Protein AF-A0A3B3SB64-F1 (afdb_monomer_lite)

Organism: NCBI:txid1676925

pLDDT: mean 85.27, std 16.14, range [39.5, 98.12]

Secondary structure (DSSP, 8-state):
--PPPPPPPP--PPPEE-SS-EEEE-SSEEEEEESSEEEEE-SSEEEEEESSEEEEEESSEEEEEESSEEEEEESSEEEEEESSEEEEEESSEEEEEESSEEEEE-SSEEEEEESSEEEEEESSEEEEEESSEEEEEESSEEEEEESSEEEEEESSEEEEEESSEEEE--SSEEEEEESSEEEE--SSEEEEEETTB--------

Radius of gyration: 21.63 Å; chains: 1; bounding box: 58×38×81 Å

Foldseek 3Di:
DDDDDDDDDPPDDDQPEDAPDDEAEEAAEHHYEYAEEYEYEYAHEYEEEYAYEYEYEYAYEYEYEYAAYYEEEYAYEYEYEYAHEYEYEYAYEYEYAYAAEYEYEYEAEYEYHYEAEYEYEYAHEYEEEYAHEYEYEYAYEYEYEYAYEYEYEYEEEYEYAYEAEYEYEYEAEYEEHYAHYYHYHYQYAYFYDYVVDGDHDPHDD

Sequence (205 aa):
LQFPNPPPPPSSVLPSTCESKGDVRDAAYSDVRDAGYSGVRDAGYSDVRDAGYSGVRDAGYSDVRDAAYSDVRDAGYSDVRDAGYSDVRDAGYSGVRDAACSGVRDAACSDVRDAACSDVRDAGYSDVRDAGYSGVCDAGYSDVRDAGYSSVRDAAYSSVCDAACSDVRDAAYSDVRDAGYSDVRDAGYSDVRDGMGLHDKAAKG

Structure (mmCIF, N/CA/C/O backbone):
data_AF-A0A3B3SB64-F1
#
_entry.id   AF-A0A3B3SB64-F1
#
loop_
_atom_site.group_PDB
_atom_site.id
_atom_site.type_symbol
_atom_site.label_atom_id
_atom_site.label_alt_id
_atom_site.label_comp_id
_atom_site.label_asym_id
_atom_site.label_entity_id
_atom_site.label_seq_id
_atom_site.pdbx_PDB_ins_code
_atom_site.Cartn_x
_atom_site.Cartn_y
_atom_site.Cartn_z
_atom_site.occupancy
_atom_site.B_iso_or_equiv
_atom_site.auth_seq_id
_atom_site.auth_comp_id
_atom_site.auth_asym_id
_atom_site.auth_atom_id
_atom_site.pdbx_PDB_model_num
ATOM 1 N N . LEU A 1 1 ? -23.236 -27.687 54.039 1.00 40.84 1 LEU A N 1
ATOM 2 C CA . LEU A 1 1 ? -22.239 -27.629 52.948 1.00 40.84 1 LEU A CA 1
ATOM 3 C C . LEU A 1 1 ? -22.738 -26.599 51.952 1.00 40.84 1 LEU A C 1
ATOM 5 O O . LEU A 1 1 ? -23.723 -26.857 51.275 1.00 40.84 1 LEU A O 1
ATOM 9 N N . GLN A 1 2 ? -22.167 -25.400 51.982 1.00 39.56 2 GLN A N 1
ATOM 10 C CA . GLN A 1 2 ? -22.577 -24.291 51.125 1.00 39.56 2 GLN A CA 1
ATOM 11 C C . GLN A 1 2 ? -21.689 -24.344 49.885 1.00 39.56 2 GLN A C 1
ATOM 13 O O . GLN A 1 2 ? -20.479 -24.159 49.993 1.00 39.56 2 GLN A O 1
ATOM 18 N N . PHE A 1 3 ? -22.264 -24.715 48.743 1.00 42.06 3 PHE A N 1
ATOM 19 C CA . PHE A 1 3 ? -21.541 -24.692 47.476 1.00 42.06 3 PHE A CA 1
ATOM 20 C C . PHE A 1 3 ? -21.230 -23.231 47.120 1.00 42.06 3 PHE A C 1
ATOM 22 O O . PHE A 1 3 ? -22.122 -22.388 47.250 1.00 42.06 3 PHE A O 1
ATOM 29 N N . PRO A 1 4 ? -19.991 -22.897 46.718 1.00 53.94 4 PRO A N 1
ATOM 30 C CA . PRO A 1 4 ? -19.691 -21.564 46.223 1.00 53.94 4 PRO A CA 1
ATOM 31 C C . PRO A 1 4 ? -20.496 -21.307 44.945 1.00 53.94 4 PRO A C 1
ATOM 33 O O . PRO A 1 4 ? -20.634 -22.193 44.099 1.00 53.94 4 PRO A O 1
ATOM 36 N N . ASN A 1 5 ? -21.052 -20.100 44.831 1.00 52.53 5 ASN A N 1
ATOM 37 C CA . ASN A 1 5 ? -21.766 -19.670 43.634 1.00 52.53 5 ASN A CA 1
ATOM 38 C C . ASN A 1 5 ? -20.838 -19.763 42.408 1.00 52.53 5 ASN A C 1
ATOM 40 O O . ASN A 1 5 ? -19.654 -19.429 42.528 1.00 52.53 5 ASN A O 1
ATOM 44 N N . PRO A 1 6 ? -21.349 -20.199 41.243 1.00 54.50 6 PRO A N 1
ATOM 45 C CA . PRO A 1 6 ? -20.563 -20.224 40.018 1.00 54.50 6 PRO A CA 1
ATOM 46 C C . PRO A 1 6 ? -20.105 -18.803 39.640 1.00 54.50 6 PRO A C 1
ATOM 48 O O . PRO A 1 6 ? -20.809 -17.834 39.947 1.00 54.50 6 PRO A O 1
ATOM 51 N N . PRO A 1 7 ? -18.933 -18.666 38.992 1.00 52.03 7 PRO A N 1
ATOM 52 C CA . PRO A 1 7 ? -18.448 -17.375 38.522 1.00 52.03 7 PRO A CA 1
ATOM 53 C C . PRO A 1 7 ? -19.444 -16.754 37.528 1.00 52.03 7 PRO A C 1
ATOM 55 O O . PRO A 1 7 ? -20.132 -17.492 36.813 1.00 52.03 7 PRO A O 1
ATOM 58 N N . PRO A 1 8 ? -19.543 -15.414 37.476 1.00 49.66 8 PRO A N 1
ATOM 59 C CA . PRO A 1 8 ? -20.390 -14.743 36.499 1.00 49.66 8 PRO A CA 1
ATOM 60 C C . PRO A 1 8 ? -19.958 -15.122 35.070 1.00 49.66 8 PRO A C 1
ATOM 62 O O . PRO A 1 8 ? -18.765 -15.339 34.836 1.00 49.66 8 PRO A O 1
ATOM 65 N N . PRO A 1 9 ? -20.902 -15.221 34.115 1.00 44.06 9 PRO A N 1
ATOM 66 C CA . PRO A 1 9 ? -20.560 -15.462 32.719 1.00 44.06 9 PRO A CA 1
ATOM 67 C C . PRO A 1 9 ? -19.665 -14.329 32.183 1.00 44.06 9 PRO A C 1
ATOM 69 O O . PRO A 1 9 ? -19.771 -13.198 32.669 1.00 44.06 9 PRO A O 1
ATOM 72 N N . PRO A 1 10 ? -18.792 -14.607 31.195 1.00 47.19 10 PRO A N 1
ATOM 73 C CA . PRO A 1 10 ? -18.009 -13.565 30.541 1.00 47.19 10 PRO A CA 1
ATOM 74 C C . PRO A 1 10 ? -18.954 -12.507 29.967 1.00 47.19 10 PRO A C 1
ATOM 76 O O . PRO A 1 10 ? -20.004 -12.847 29.417 1.00 47.19 10 PRO A O 1
ATOM 79 N N . SER A 1 11 ? -18.593 -11.235 30.137 1.00 47.50 11 SER A N 1
ATOM 80 C CA . SER A 1 11 ? -19.339 -10.085 29.632 1.00 47.50 11 SER A CA 1
ATOM 81 C C . SER A 1 11 ? -19.669 -10.294 28.155 1.00 47.50 11 SER A C 1
ATOM 83 O O . SER A 1 11 ? -18.783 -10.285 27.307 1.00 47.50 11 SER A O 1
ATOM 85 N N . SER A 1 12 ? -20.942 -10.528 27.847 1.00 42.78 12 SER A N 1
ATOM 86 C CA . SER A 1 12 ? -21.429 -10.609 26.475 1.00 42.78 12 SER A CA 1
ATOM 87 C C . SER A 1 12 ? -21.294 -9.227 25.838 1.00 42.78 12 SER A C 1
ATOM 89 O O . SER A 1 12 ? -22.048 -8.317 26.189 1.00 42.78 12 SER A O 1
ATOM 91 N N . VAL A 1 13 ? -20.313 -9.075 24.951 1.00 52.66 13 VAL A N 1
ATOM 92 C CA . VAL A 1 13 ? -20.096 -7.870 24.146 1.00 52.66 13 VAL A CA 1
ATOM 93 C C . VAL A 1 13 ? -21.294 -7.722 23.211 1.00 52.66 13 VAL A C 1
ATOM 95 O O . VAL A 1 13 ? -21.590 -8.611 22.415 1.00 52.66 13 VAL A O 1
ATOM 98 N N . LEU A 1 14 ? -22.046 -6.636 23.368 1.00 45.44 14 LEU A N 1
ATOM 99 C CA . LEU A 1 14 ? -23.084 -6.261 22.415 1.00 45.44 14 LEU A CA 1
ATOM 100 C C . LEU A 1 14 ? -22.431 -5.391 21.333 1.00 45.44 14 LEU A C 1
ATOM 102 O O . LEU A 1 14 ? -21.652 -4.507 21.694 1.00 45.44 14 LEU A O 1
ATOM 106 N N . PRO A 1 15 ? -22.740 -5.597 20.039 1.00 52.22 15 PRO A N 1
ATOM 107 C CA . PRO A 1 15 ? -22.242 -4.730 18.978 1.00 52.22 15 PRO A CA 1
ATOM 108 C C . PRO A 1 15 ? -22.673 -3.292 19.266 1.00 52.22 15 PRO A C 1
ATOM 110 O O . PRO A 1 15 ? -23.859 -3.024 19.490 1.00 52.22 15 PRO A O 1
ATOM 113 N N . SER A 1 16 ? -21.713 -2.370 19.275 1.00 58.69 16 SER A N 1
ATOM 114 C CA . SER A 1 16 ? -22.001 -0.955 19.493 1.00 58.69 16 SER A CA 1
ATOM 115 C C . SER A 1 16 ? -22.512 -0.364 18.182 1.00 58.69 16 SER A C 1
ATOM 117 O O . SER A 1 16 ? -21.736 0.106 17.356 1.00 58.69 16 SER A O 1
ATOM 119 N N . THR A 1 17 ? -23.824 -0.435 17.949 1.00 51.53 17 THR A N 1
ATOM 120 C CA . THR A 1 17 ? -24.473 0.279 16.841 1.00 51.53 17 THR A CA 1
ATOM 121 C C . THR A 1 17 ? -24.690 1.725 17.272 1.00 51.53 17 THR A C 1
ATOM 123 O O . THR A 1 17 ? -25.579 1.999 18.083 1.00 51.53 17 THR A O 1
ATOM 126 N N . CYS A 1 18 ? -23.865 2.648 16.784 1.00 47.34 18 CYS A N 1
ATOM 127 C CA . CYS A 1 18 ? -24.061 4.073 17.024 1.00 47.34 18 CYS A CA 1
ATOM 128 C C . CYS A 1 18 ? -24.763 4.679 15.810 1.00 47.34 18 CYS A C 1
ATOM 130 O O . CYS A 1 18 ? -24.238 4.622 14.709 1.00 47.34 18 CYS A O 1
ATOM 132 N N . GLU A 1 19 ? -25.953 5.247 15.991 1.00 45.75 19 GLU A N 1
ATOM 133 C CA . GLU A 1 19 ? -26.574 6.090 14.970 1.00 45.75 19 GLU A CA 1
ATOM 134 C C . GLU A 1 19 ? -26.082 7.531 15.195 1.00 45.75 19 GLU A C 1
ATOM 136 O O . GLU A 1 19 ? -26.644 8.289 15.985 1.00 45.75 19 GLU A O 1
ATOM 141 N N . SER A 1 20 ? -25.004 7.893 14.493 1.00 48.44 20 SER A N 1
ATOM 142 C CA . SER A 1 20 ? -24.343 9.209 14.448 1.00 48.44 20 SER A CA 1
ATOM 143 C C . SER A 1 20 ? -23.431 9.581 15.637 1.00 48.44 20 SER A C 1
ATOM 145 O O . SER A 1 20 ? -23.880 9.984 16.709 1.00 48.44 20 SER A O 1
ATOM 147 N N . LYS A 1 21 ? -22.116 9.552 15.357 1.00 56.94 21 LYS A N 1
ATOM 148 C CA . LYS A 1 21 ? -20.980 9.979 16.199 1.00 56.94 21 LYS A CA 1
ATOM 149 C C . LYS A 1 21 ? -20.785 9.159 17.473 1.00 56.94 21 LYS A C 1
ATOM 151 O O . LYS A 1 21 ? -21.153 9.585 18.568 1.00 56.94 21 LYS A O 1
ATOM 156 N N . GLY A 1 22 ? -20.108 8.024 17.322 1.00 64.31 22 GLY A N 1
ATOM 157 C CA . GLY A 1 22 ? -19.622 7.208 18.433 1.00 64.31 22 GLY A CA 1
ATOM 158 C C . GLY A 1 22 ? -18.100 7.122 18.439 1.00 64.31 22 GLY A C 1
ATOM 159 O O . GLY A 1 22 ? -17.516 6.598 17.496 1.00 64.31 22 GLY A O 1
ATOM 160 N N . ASP A 1 23 ? -17.470 7.604 19.513 1.00 76.88 23 ASP A N 1
ATOM 161 C CA . ASP A 1 23 ? -16.079 7.268 19.833 1.00 76.88 23 ASP A CA 1
ATOM 162 C C . ASP A 1 23 ? -16.077 6.013 20.722 1.00 76.88 23 ASP A C 1
ATOM 164 O O . ASP A 1 23 ? -16.482 6.073 21.889 1.00 76.88 23 ASP A O 1
ATOM 168 N N . VAL A 1 24 ? -15.622 4.880 20.194 1.00 83.38 24 VAL A N 1
ATOM 169 C CA . VAL A 1 24 ? -15.483 3.613 20.922 1.00 83.38 24 VAL A CA 1
ATOM 170 C C . VAL A 1 24 ? -14.074 3.504 21.492 1.00 83.38 24 VAL A C 1
ATOM 172 O O . VAL A 1 24 ? -13.085 3.826 20.830 1.00 83.38 24 VAL A O 1
ATOM 175 N N . ARG A 1 25 ? -13.984 3.083 22.757 1.00 86.56 25 ARG A N 1
ATOM 176 C CA . ARG A 1 25 ? -12.716 2.798 23.432 1.00 86.56 25 ARG A CA 1
ATOM 177 C C . ARG A 1 25 ? -12.798 1.455 24.134 1.00 86.56 25 ARG A C 1
ATOM 179 O O . ARG A 1 25 ? -13.584 1.331 25.072 1.00 86.56 25 ARG A O 1
ATOM 186 N N . ASP A 1 26 ? -11.967 0.514 23.717 1.00 84.31 26 ASP A N 1
ATOM 187 C CA . ASP A 1 26 ? -11.828 -0.799 24.348 1.00 84.31 26 ASP A CA 1
ATOM 188 C C . ASP A 1 26 ? -10.341 -1.097 24.612 1.00 84.31 26 ASP A C 1
ATOM 190 O O . ASP A 1 26 ? -9.456 -0.335 24.218 1.00 84.31 26 ASP A O 1
ATOM 194 N N . ALA A 1 27 ? -10.072 -2.132 25.399 1.00 79.81 27 ALA A N 1
ATOM 195 C CA . ALA A 1 27 ? -8.729 -2.606 25.720 1.00 79.81 27 ALA A CA 1
ATOM 196 C C . ALA A 1 27 ? -8.565 -4.115 25.465 1.00 79.81 27 ALA A C 1
ATOM 198 O O . ALA A 1 27 ? -7.549 -4.690 25.856 1.00 79.81 27 ALA A O 1
ATOM 199 N N . ALA A 1 28 ? -9.582 -4.771 24.906 1.00 85.12 28 ALA A N 1
ATOM 200 C CA . ALA A 1 28 ? -9.574 -6.195 24.621 1.00 85.12 28 ALA A CA 1
ATOM 201 C C . ALA A 1 28 ? -10.178 -6.503 23.249 1.00 85.12 28 ALA A C 1
ATOM 203 O O . ALA A 1 28 ? -9.481 -7.075 22.414 1.00 85.12 28 ALA A O 1
ATOM 204 N N . TYR A 1 29 ? -11.461 -6.193 23.047 1.00 84.25 29 TYR A N 1
ATOM 205 C CA . TYR A 1 29 ? -12.157 -6.501 21.799 1.00 84.25 29 TYR A CA 1
ATOM 206 C C . TYR A 1 29 ? -13.281 -5.504 21.532 1.00 84.25 29 TYR A C 1
ATOM 208 O O . TYR A 1 29 ? -14.192 -5.378 22.355 1.00 84.25 29 TYR A O 1
ATOM 216 N N . SER A 1 30 ? -13.264 -4.862 20.366 1.00 84.69 30 SER A N 1
ATOM 217 C CA . SER A 1 30 ? -14.319 -3.951 19.929 1.00 84.69 30 SER A CA 1
ATOM 218 C C . SER A 1 30 ? -14.905 -4.325 18.568 1.00 84.69 30 SER A C 1
ATOM 220 O O . SER A 1 30 ? -14.195 -4.587 17.609 1.00 84.69 30 SER A O 1
ATOM 222 N N . ASP A 1 31 ? -16.238 -4.303 18.497 1.00 88.00 31 ASP A N 1
ATOM 223 C CA . ASP A 1 31 ? -17.033 -4.522 17.284 1.00 88.00 31 ASP A CA 1
ATOM 224 C C . ASP A 1 31 ? -17.878 -3.267 17.015 1.00 88.00 31 ASP A C 1
ATOM 226 O O . ASP A 1 31 ? -18.833 -2.972 17.757 1.00 88.00 31 ASP A O 1
ATOM 230 N N . VAL A 1 32 ? -17.557 -2.529 15.950 1.00 86.75 32 VAL A N 1
ATOM 231 C CA . VAL A 1 32 ? -18.194 -1.243 15.626 1.00 86.75 32 VAL A CA 1
ATOM 232 C C . VAL A 1 32 ? -18.892 -1.300 14.276 1.00 86.75 32 VAL A C 1
ATOM 234 O O . VAL A 1 32 ? -18.333 -1.731 13.268 1.00 86.75 32 VAL A O 1
ATOM 237 N N . ARG A 1 33 ? -20.150 -0.846 14.261 1.00 87.88 33 ARG A N 1
ATOM 238 C CA . ARG A 1 33 ? -20.924 -0.641 13.034 1.00 87.88 33 ARG A CA 1
ATOM 239 C C . ARG A 1 33 ? -21.551 0.742 13.049 1.00 87.88 33 ARG A C 1
ATOM 241 O O . ARG A 1 33 ? -22.391 1.011 13.911 1.00 87.88 33 ARG A O 1
ATOM 248 N N . ASP A 1 34 ? -21.174 1.570 12.086 1.00 84.38 34 ASP A N 1
ATOM 249 C CA . ASP A 1 34 ? -21.725 2.911 11.893 1.00 84.38 34 ASP A CA 1
ATOM 250 C C . ASP A 1 34 ? -22.093 3.128 10.415 1.00 84.38 34 ASP A C 1
ATOM 252 O O . ASP A 1 34 ? -21.666 2.398 9.520 1.00 84.38 34 ASP A O 1
ATOM 256 N N . ALA A 1 35 ? -22.968 4.095 10.175 1.00 82.81 35 ALA A N 1
ATOM 257 C CA . ALA A 1 35 ? -23.319 4.587 8.848 1.00 82.81 35 ALA A CA 1
ATOM 258 C C . ALA A 1 35 ? -22.975 6.079 8.673 1.00 82.81 35 ALA A C 1
ATOM 260 O O . ALA A 1 35 ? -23.376 6.690 7.682 1.00 82.81 35 ALA A O 1
ATOM 261 N N . GLY A 1 36 ? -22.320 6.685 9.668 1.00 82.88 36 GLY A N 1
ATOM 262 C CA . GLY A 1 36 ? -22.024 8.107 9.736 1.00 82.88 36 GLY A CA 1
ATOM 263 C C . GLY A 1 36 ? -20.542 8.406 9.937 1.00 82.88 36 GLY A C 1
ATOM 264 O O . GLY A 1 36 ? -19.798 8.527 8.974 1.00 82.88 36 GLY A O 1
ATOM 265 N N . TYR A 1 37 ? -20.160 8.671 11.182 1.00 83.75 37 TYR A N 1
ATOM 266 C CA . TYR A 1 37 ? -18.802 9.065 11.550 1.00 83.75 37 TYR A CA 1
ATOM 267 C C . TYR A 1 37 ? -18.420 8.275 12.795 1.00 83.75 37 TYR A C 1
ATOM 269 O O . TYR A 1 37 ? -18.942 8.573 13.881 1.00 83.75 37 TYR A O 1
ATOM 277 N N . SER A 1 38 ? -17.485 7.343 12.650 1.00 84.62 38 SER A N 1
ATOM 278 C CA . SER A 1 38 ? -17.022 6.502 13.748 1.00 84.62 38 SER A CA 1
ATOM 279 C C . SER A 1 38 ? -15.557 6.758 14.096 1.00 84.62 38 SER A C 1
ATOM 281 O O . SER A 1 38 ? -14.707 7.003 13.240 1.00 84.62 38 SER A O 1
ATOM 283 N N . GLY A 1 39 ? -15.259 6.732 15.395 1.00 87.19 39 GLY A N 1
ATOM 284 C CA . GLY A 1 39 ? -13.898 6.787 15.916 1.00 87.19 39 GLY A CA 1
ATOM 285 C C . GLY A 1 39 ? -13.645 5.584 16.811 1.00 87.19 39 GLY A C 1
ATOM 286 O O . GLY A 1 39 ? -14.382 5.375 17.769 1.00 87.19 39 GLY A O 1
ATOM 287 N N . VAL A 1 40 ? -12.606 4.797 16.546 1.00 88.06 40 VAL A N 1
ATOM 288 C CA . VAL A 1 40 ? -12.265 3.616 17.353 1.00 88.06 40 VAL A CA 1
ATOM 289 C C . VAL A 1 40 ? -10.865 3.764 17.922 1.00 88.06 40 VAL A C 1
ATOM 291 O O . VAL A 1 40 ? -9.925 4.162 17.230 1.00 88.06 40 VAL A O 1
ATOM 294 N N . ARG A 1 41 ? -10.731 3.493 19.221 1.00 90.56 41 ARG A N 1
ATOM 295 C CA . ARG A 1 41 ? -9.441 3.340 19.891 1.00 90.56 41 ARG A CA 1
ATOM 296 C C . ARG A 1 41 ? -9.418 2.021 20.641 1.00 90.56 41 ARG A C 1
ATOM 298 O O . ARG A 1 41 ? -10.135 1.892 21.630 1.00 90.56 41 ARG A O 1
ATOM 305 N N . ASP A 1 42 ? -8.571 1.106 20.208 1.00 88.12 42 ASP A N 1
ATOM 306 C CA . ASP A 1 42 ? -8.409 -0.200 20.837 1.00 88.12 42 ASP A CA 1
ATOM 307 C C . ASP A 1 42 ? -6.928 -0.463 21.160 1.00 88.12 42 ASP A C 1
ATOM 309 O O . ASP A 1 42 ? -6.031 0.256 20.711 1.00 88.12 42 ASP A O 1
ATOM 313 N N . ALA A 1 43 ? -6.688 -1.420 22.048 1.00 85.88 43 ALA A N 1
ATOM 314 C CA . ALA A 1 43 ? -5.368 -1.924 22.415 1.00 85.88 43 ALA A CA 1
ATOM 315 C C . ALA A 1 43 ? -5.337 -3.463 22.372 1.00 85.88 43 ALA A C 1
ATOM 317 O O . ALA A 1 43 ? -4.620 -4.102 23.148 1.00 85.88 43 ALA A O 1
ATOM 318 N N . GLY A 1 44 ? -6.188 -4.047 21.529 1.00 89.12 44 GLY A N 1
ATOM 319 C CA . GLY A 1 44 ? -6.486 -5.469 21.486 1.00 89.12 44 GLY A CA 1
ATOM 320 C C . GLY A 1 44 ? -6.854 -5.903 20.076 1.00 89.12 44 GLY A C 1
ATOM 321 O O . GLY A 1 44 ? -5.971 -6.110 19.251 1.00 89.12 44 GLY A O 1
ATOM 322 N N . TYR A 1 45 ? -8.143 -6.106 19.836 1.00 87.94 45 TYR A N 1
ATOM 323 C CA . TYR A 1 45 ? -8.675 -6.524 18.543 1.00 87.94 45 TYR A CA 1
ATOM 324 C C . TYR A 1 45 ? -9.869 -5.648 18.186 1.00 87.94 45 TYR A C 1
ATOM 326 O O . TYR A 1 45 ? -10.867 -5.660 18.910 1.00 87.94 45 TYR A O 1
ATOM 334 N N . SER A 1 46 ? -9.796 -4.946 17.061 1.00 89.94 46 SER A N 1
ATOM 335 C CA . SER A 1 46 ? -10.880 -4.093 16.589 1.00 89.94 46 SER A CA 1
ATOM 336 C C . SER A 1 46 ? -11.427 -4.541 15.235 1.00 89.94 46 SER A C 1
ATOM 338 O O . SER A 1 46 ? -10.690 -4.770 14.284 1.00 89.94 46 SER A O 1
ATOM 340 N N . ASP A 1 47 ? -12.751 -4.634 15.150 1.00 92.25 47 ASP A N 1
ATOM 341 C CA . ASP A 1 47 ? -13.512 -4.940 13.942 1.00 92.25 47 ASP A CA 1
ATOM 342 C C . ASP A 1 47 ? -14.426 -3.744 13.625 1.00 92.25 47 ASP A C 1
ATOM 344 O O . ASP A 1 47 ? -15.413 -3.479 14.324 1.00 92.25 47 ASP A O 1
ATOM 348 N N . VAL A 1 48 ? -14.126 -3.003 12.555 1.00 91.81 48 VAL A N 1
ATOM 349 C CA . VAL A 1 48 ? -14.850 -1.775 12.188 1.00 91.81 48 VAL A CA 1
ATOM 350 C C . VAL A 1 48 ? -15.531 -1.929 10.837 1.00 91.81 48 VAL A C 1
ATOM 352 O O . VAL A 1 48 ? -14.922 -2.303 9.835 1.00 91.81 48 VAL A O 1
ATOM 355 N N . ARG A 1 49 ? -16.831 -1.625 10.798 1.00 92.75 49 ARG A N 1
ATOM 356 C CA . ARG A 1 49 ? -17.597 -1.494 9.555 1.00 92.75 49 ARG A CA 1
ATOM 357 C C . ARG A 1 49 ? -18.286 -0.144 9.513 1.00 92.75 49 ARG A C 1
ATOM 359 O O . ARG A 1 49 ? -19.215 0.083 10.290 1.00 92.75 49 ARG A O 1
ATOM 366 N N . ASP A 1 50 ? -17.877 0.698 8.580 1.00 90.56 50 ASP A N 1
ATOM 367 C CA . ASP A 1 50 ? -18.461 2.017 8.376 1.00 90.56 50 ASP A CA 1
ATOM 368 C C . ASP A 1 50 ? -18.944 2.176 6.930 1.00 90.56 50 ASP A C 1
ATOM 370 O O . ASP A 1 50 ? -18.409 1.575 5.998 1.00 90.56 50 ASP A O 1
ATOM 374 N N . ALA A 1 51 ? -20.021 2.934 6.752 1.00 89.44 51 ALA A N 1
ATOM 375 C CA . ALA A 1 51 ? -20.493 3.355 5.437 1.00 89.44 51 ALA A CA 1
ATOM 376 C C . ALA A 1 51 ? -20.172 4.829 5.135 1.00 89.44 51 ALA A C 1
ATOM 378 O O . ALA A 1 51 ? -20.446 5.289 4.025 1.00 89.44 51 ALA A O 1
ATOM 379 N N . GLY A 1 52 ? -19.676 5.574 6.125 1.00 89.69 52 GLY A N 1
ATOM 380 C CA . GLY A 1 52 ? -19.329 6.983 6.028 1.00 89.69 52 GLY A CA 1
ATOM 381 C C . GLY A 1 52 ? -17.837 7.222 6.235 1.00 89.69 52 GLY A C 1
ATOM 382 O O . GLY A 1 52 ? -17.050 7.020 5.323 1.00 89.69 52 GLY A O 1
ATOM 383 N N . TYR A 1 53 ? -17.467 7.759 7.392 1.00 89.25 53 TYR A N 1
ATOM 384 C CA . TYR A 1 53 ? -16.083 8.113 7.699 1.00 89.25 53 TYR A CA 1
ATOM 385 C C . TYR A 1 53 ? -15.630 7.409 8.972 1.00 89.25 53 TYR A C 1
ATOM 387 O O . TYR A 1 53 ? -16.126 7.742 10.056 1.00 89.25 53 TYR A O 1
ATOM 395 N N . SER A 1 54 ? -14.628 6.541 8.864 1.00 91.69 54 SER A N 1
ATOM 396 C CA . SER A 1 54 ? -14.038 5.869 10.019 1.00 91.69 54 SER A CA 1
ATOM 397 C C . SER A 1 54 ? -12.628 6.362 10.341 1.00 91.69 54 SER A C 1
ATOM 399 O O . SER A 1 54 ? -11.796 6.616 9.472 1.00 91.69 54 SER A O 1
ATOM 401 N N . GLY A 1 55 ? -12.346 6.503 11.636 1.00 93.06 55 GLY A N 1
ATOM 402 C CA . GLY A 1 55 ? -11.005 6.755 12.154 1.00 93.06 55 GLY A CA 1
ATOM 403 C C . GLY A 1 55 ? -10.620 5.703 13.185 1.00 93.06 55 GLY A C 1
ATOM 404 O O . GLY A 1 55 ? -11.157 5.707 14.294 1.00 93.06 55 GLY A O 1
ATOM 405 N N . VAL A 1 56 ? -9.657 4.844 12.863 1.00 93.88 56 VAL A N 1
ATOM 406 C CA . VAL A 1 56 ? -9.235 3.726 13.716 1.00 93.88 56 VAL A CA 1
ATOM 407 C C . VAL A 1 56 ? -7.832 3.968 14.255 1.00 93.88 56 VAL A C 1
ATOM 409 O O . VAL A 1 56 ? -6.913 4.383 13.546 1.00 93.88 56 VAL A O 1
ATOM 412 N N . ARG A 1 57 ? -7.666 3.751 15.559 1.00 95.38 57 ARG A N 1
ATOM 413 C CA . ARG A 1 57 ? -6.362 3.680 16.215 1.00 95.38 57 ARG A CA 1
ATOM 414 C C . ARG A 1 57 ? -6.291 2.403 17.020 1.00 95.38 57 ARG A C 1
ATOM 416 O O . ARG A 1 57 ? -6.961 2.323 18.047 1.00 95.38 57 ARG A O 1
ATOM 423 N N . ASP A 1 58 ? -5.451 1.480 16.599 1.00 93.00 58 ASP A N 1
ATOM 424 C CA . ASP A 1 58 ? -5.258 0.222 17.304 1.00 93.00 58 ASP A CA 1
ATOM 425 C C . ASP A 1 58 ? -3.797 0.048 17.728 1.00 93.00 58 ASP A C 1
ATOM 427 O O . ASP A 1 58 ? -2.871 0.659 17.187 1.00 93.00 58 ASP A O 1
ATOM 431 N N . ALA A 1 59 ? -3.618 -0.723 18.787 1.00 91.94 59 ALA A N 1
ATOM 432 C CA . ALA A 1 59 ? -2.342 -1.238 19.237 1.00 91.94 59 ALA A CA 1
ATOM 433 C C . ALA A 1 59 ? -2.510 -2.749 19.408 1.00 91.94 59 ALA A C 1
ATOM 435 O O . ALA A 1 59 ? -2.550 -3.252 20.535 1.00 91.94 59 ALA A O 1
ATOM 436 N N . GLY A 1 60 ? -2.671 -3.448 18.285 1.00 93.25 60 GLY A N 1
ATOM 437 C CA . GLY A 1 60 ? -3.062 -4.848 18.279 1.00 93.25 60 GLY A CA 1
ATOM 438 C C . GLY A 1 60 ? -3.367 -5.367 16.879 1.00 93.25 60 GLY A C 1
ATOM 439 O O . GLY A 1 60 ? -2.455 -5.499 16.066 1.00 93.25 60 GLY A O 1
ATOM 440 N N . TYR A 1 61 ? -4.620 -5.739 16.641 1.00 93.62 61 TYR A N 1
ATOM 441 C CA . TYR A 1 61 ? -5.098 -6.236 15.354 1.00 93.62 61 TYR A CA 1
ATOM 442 C C . TYR A 1 61 ? -6.362 -5.486 14.950 1.00 93.62 61 TYR A C 1
ATOM 444 O O . TYR A 1 61 ? -7.377 -5.602 15.642 1.00 93.62 61 TYR A O 1
ATOM 452 N N . SER A 1 62 ? -6.326 -4.803 13.811 1.00 94.56 62 SER A N 1
ATOM 453 C CA . SER A 1 62 ? -7.473 -4.065 13.292 1.00 94.56 62 SER A CA 1
ATOM 454 C C . SER A 1 62 ? -7.949 -4.580 11.935 1.00 94.56 62 SER A C 1
ATOM 456 O O . SER A 1 62 ? -7.186 -4.667 10.979 1.00 94.56 62 SER A O 1
ATOM 458 N N . ASP A 1 63 ? -9.249 -4.855 11.839 1.00 96.50 63 ASP A N 1
ATOM 459 C CA . ASP A 1 63 ? -9.949 -5.184 10.598 1.00 96.50 63 ASP A CA 1
ATOM 460 C C . ASP A 1 63 ? -10.929 -4.047 10.270 1.00 96.50 63 ASP A C 1
ATOM 462 O O . ASP A 1 63 ? -11.947 -3.854 10.944 1.00 96.50 63 ASP A O 1
ATOM 466 N N . VAL A 1 64 ? -10.663 -3.296 9.199 1.00 95.94 64 VAL A N 1
ATOM 467 C CA . VAL A 1 64 ? -11.472 -2.133 8.802 1.00 95.94 64 VAL A CA 1
ATOM 468 C C . VAL A 1 64 ? -12.139 -2.374 7.456 1.00 95.94 64 VAL A C 1
ATOM 470 O O . VAL A 1 64 ? -11.511 -2.752 6.465 1.00 95.94 64 VAL A O 1
ATOM 473 N N . ARG A 1 65 ? -13.453 -2.144 7.406 1.00 96.44 65 ARG A N 1
ATOM 474 C CA . ARG A 1 65 ? -14.226 -2.092 6.164 1.00 96.44 65 ARG A CA 1
ATOM 475 C C . ARG A 1 65 ? -14.964 -0.774 6.073 1.00 96.44 65 ARG A C 1
ATOM 477 O O . ARG A 1 65 ? -15.898 -0.557 6.844 1.00 96.44 65 ARG A O 1
ATOM 484 N N . ASP A 1 66 ? -14.592 0.031 5.095 1.00 94.19 66 ASP A N 1
ATOM 485 C CA . ASP A 1 66 ? -15.216 1.321 4.833 1.00 94.19 66 ASP A CA 1
ATOM 486 C C . ASP A 1 66 ? -15.768 1.376 3.404 1.00 94.19 66 ASP A C 1
ATOM 488 O O . ASP A 1 66 ? -15.308 0.673 2.499 1.00 94.19 66 ASP A O 1
ATOM 492 N N . ALA A 1 67 ? -16.834 2.146 3.220 1.00 93.06 67 ALA A N 1
ATOM 493 C CA . ALA A 1 67 ? -17.438 2.383 1.919 1.00 93.06 67 ALA A CA 1
ATOM 494 C C . ALA A 1 67 ? -17.072 3.751 1.331 1.00 93.06 67 ALA A C 1
ATOM 496 O O . ALA A 1 67 ? -17.351 3.968 0.148 1.00 93.06 67 ALA A O 1
ATOM 497 N N . ALA A 1 68 ? -16.525 4.677 2.124 1.00 94.12 68 ALA A N 1
ATOM 498 C CA . ALA A 1 68 ? -16.224 6.019 1.652 1.00 94.12 68 ALA A CA 1
ATOM 499 C C . ALA A 1 68 ? -14.854 6.547 2.090 1.00 94.12 68 ALA A C 1
ATOM 501 O O . ALA A 1 68 ? -14.091 6.933 1.205 1.00 94.12 68 ALA A O 1
ATOM 502 N N . TYR A 1 69 ? -14.551 6.640 3.387 1.00 93.75 69 TYR A N 1
ATOM 503 C CA . TYR A 1 69 ? -13.278 7.218 3.834 1.00 93.75 69 TYR A CA 1
ATOM 504 C C . TYR A 1 69 ? -12.787 6.614 5.147 1.00 93.75 69 TYR A C 1
ATOM 506 O O . TYR A 1 69 ? -13.399 6.846 6.191 1.00 93.75 69 TYR A O 1
ATOM 514 N N . SER A 1 70 ? -11.618 5.978 5.119 1.00 95.12 70 SER A N 1
ATOM 515 C CA . SER A 1 70 ? -10.980 5.424 6.313 1.00 95.12 70 SER A CA 1
ATOM 516 C C . SER A 1 70 ? -9.607 6.033 6.615 1.00 95.12 70 SER A C 1
ATOM 518 O O . SER A 1 70 ? -8.750 6.179 5.749 1.00 95.12 70 SER A O 1
ATOM 520 N N . ASP A 1 71 ? -9.384 6.363 7.888 1.00 97.12 71 ASP A N 1
ATOM 521 C CA . ASP A 1 71 ? -8.087 6.756 8.447 1.00 97.12 71 ASP A CA 1
ATOM 522 C C . ASP A 1 71 ? -7.651 5.710 9.485 1.00 97.12 71 ASP A C 1
ATOM 524 O O . ASP A 1 71 ? -8.184 5.676 10.601 1.00 97.12 71 ASP A O 1
ATOM 528 N N . VAL A 1 72 ? -6.646 4.889 9.173 1.00 97.00 72 VAL A N 1
ATOM 529 C CA . VAL A 1 72 ? -6.183 3.801 10.051 1.00 97.00 72 VAL A CA 1
ATOM 530 C C . VAL A 1 72 ? -4.779 4.080 10.573 1.00 97.00 72 VAL A C 1
ATOM 532 O O . VAL A 1 72 ? -3.859 4.453 9.842 1.00 97.00 72 VAL A O 1
ATOM 535 N N . ARG A 1 73 ? -4.603 3.921 11.886 1.00 97.69 73 ARG A N 1
ATOM 536 C CA . ARG A 1 73 ? -3.290 3.912 12.532 1.00 97.69 73 ARG A CA 1
ATOM 537 C C . ARG A 1 73 ? -3.158 2.685 13.405 1.00 97.69 73 ARG A C 1
ATOM 539 O O . ARG A 1 73 ? -3.838 2.619 14.426 1.00 97.69 73 ARG A O 1
ATOM 546 N N . ASP A 1 74 ? -2.236 1.807 13.059 1.00 95.44 74 ASP A N 1
ATOM 547 C CA . ASP A 1 74 ? -1.993 0.590 13.819 1.00 95.44 74 ASP A CA 1
ATOM 548 C C . ASP A 1 74 ? -0.538 0.504 14.290 1.00 95.44 74 ASP A C 1
ATOM 550 O O . ASP A 1 74 ? 0.391 1.071 13.706 1.00 95.44 74 ASP A O 1
ATOM 554 N N . ALA A 1 75 ? -0.366 -0.156 15.423 1.00 94.12 75 ALA A N 1
ATOM 555 C CA . ALA A 1 75 ? 0.904 -0.625 15.930 1.00 94.12 75 ALA A CA 1
ATOM 556 C C . ALA A 1 75 ? 0.783 -2.139 16.136 1.00 94.12 75 ALA A C 1
ATOM 558 O O . ALA A 1 75 ? 0.734 -2.614 17.275 1.00 94.12 75 ALA A O 1
ATOM 559 N N . GLY A 1 76 ? 0.716 -2.881 15.029 1.00 94.50 76 GLY A N 1
ATOM 560 C CA . GLY A 1 76 ? 0.450 -4.312 15.059 1.00 94.50 76 GLY A CA 1
ATOM 561 C C . GLY A 1 76 ? 0.156 -4.886 13.678 1.00 94.50 76 GLY A C 1
ATOM 562 O O . GLY A 1 76 ? 1.072 -4.994 12.867 1.00 94.50 76 GLY A O 1
ATOM 563 N N . TYR A 1 77 ? -1.079 -5.324 13.456 1.00 95.44 77 TYR A N 1
ATOM 564 C CA . TYR A 1 77 ? -1.532 -5.870 12.179 1.00 95.44 77 TYR A CA 1
ATOM 565 C C . TYR A 1 77 ? -2.825 -5.189 11.752 1.00 95.44 77 TYR A C 1
ATOM 567 O O . TYR A 1 77 ? -3.826 -5.311 12.457 1.00 95.44 77 TYR A O 1
ATOM 575 N N . SER A 1 78 ? -2.827 -4.573 10.576 1.00 96.44 78 SER A N 1
ATOM 576 C CA . SER A 1 78 ? -4.018 -3.937 10.021 1.00 96.44 78 SER A CA 1
ATOM 577 C C . SER A 1 78 ? -4.439 -4.551 8.688 1.00 96.44 78 SER A C 1
ATOM 579 O O . SER A 1 78 ? -3.632 -4.711 7.778 1.00 96.44 78 SER A O 1
ATOM 581 N N . ASP A 1 79 ? -5.727 -4.858 8.548 1.00 97.88 79 ASP A N 1
ATOM 582 C CA . ASP A 1 79 ? -6.357 -5.254 7.288 1.00 97.88 79 ASP A CA 1
ATOM 583 C C . ASP A 1 79 ? -7.451 -4.236 6.930 1.00 97.88 79 ASP A C 1
ATOM 585 O O . ASP A 1 79 ? -8.507 -4.157 7.564 1.00 97.88 79 ASP A O 1
ATOM 589 N N . VAL A 1 80 ? -7.232 -3.468 5.863 1.00 97.69 80 VAL A N 1
ATOM 590 C CA . VAL A 1 80 ? -8.127 -2.397 5.411 1.00 97.69 80 VAL A CA 1
ATOM 591 C C . VAL A 1 80 ? -8.745 -2.749 4.066 1.00 97.69 80 VAL A C 1
ATOM 593 O O . VAL A 1 80 ? -8.071 -3.121 3.101 1.00 97.69 80 VAL A O 1
ATOM 596 N N . ARG A 1 81 ? -10.070 -2.631 3.989 1.00 97.88 81 ARG A N 1
ATOM 597 C CA . ARG A 1 81 ? -10.822 -2.700 2.735 1.00 97.88 81 ARG A CA 1
ATOM 598 C C . ARG A 1 81 ? -11.669 -1.456 2.589 1.00 97.88 81 ARG A C 1
ATOM 600 O O . ARG A 1 81 ? -12.621 -1.289 3.350 1.00 97.88 81 ARG A O 1
ATOM 607 N N . ASP A 1 82 ? -11.369 -0.665 1.575 1.00 95.69 82 ASP A N 1
ATOM 608 C CA . ASP A 1 82 ? -12.087 0.568 1.290 1.00 95.69 82 ASP A CA 1
ATOM 609 C C . ASP A 1 82 ? -12.634 0.557 -0.141 1.00 95.69 82 ASP A C 1
ATOM 611 O O . ASP A 1 82 ? -12.047 -0.014 -1.065 1.00 95.69 82 ASP A O 1
ATOM 615 N N . ALA A 1 83 ? -13.823 1.121 -0.315 1.00 95.06 83 ALA A N 1
ATOM 616 C CA . ALA A 1 83 ? -14.393 1.369 -1.634 1.00 95.06 83 ALA A CA 1
ATOM 617 C C . ALA A 1 83 ? -14.144 2.807 -2.121 1.00 95.06 83 ALA A C 1
ATOM 619 O O . ALA A 1 83 ? -14.370 3.084 -3.302 1.00 95.06 83 ALA A O 1
ATOM 620 N N . GLY A 1 84 ? -13.749 3.710 -1.223 1.00 94.75 84 GLY A N 1
ATOM 621 C CA . GLY A 1 84 ? -13.490 5.114 -1.495 1.00 94.75 84 GLY A CA 1
ATOM 622 C C . GLY A 1 84 ? -12.021 5.477 -1.309 1.00 94.75 84 GLY A C 1
ATOM 623 O O . GLY A 1 84 ? -11.242 5.361 -2.247 1.00 94.75 84 GLY A O 1
ATOM 624 N N . TYR A 1 85 ? -11.668 6.031 -0.154 1.00 95.81 85 TYR A N 1
ATOM 625 C CA . TYR A 1 85 ? -10.319 6.528 0.094 1.00 95.81 85 TYR A CA 1
ATOM 626 C C . TYR A 1 85 ? -9.802 6.073 1.448 1.00 95.81 85 TYR A C 1
ATOM 628 O O . TYR A 1 85 ? -10.363 6.452 2.478 1.00 95.81 85 TYR A O 1
ATOM 636 N N . SER A 1 86 ? -8.670 5.379 1.442 1.00 96.44 86 SER A N 1
ATOM 637 C CA . SER A 1 86 ? -8.013 4.926 2.664 1.00 96.44 86 SER A CA 1
ATOM 638 C C . SER A 1 86 ? -6.648 5.577 2.883 1.00 96.44 86 SER A C 1
ATOM 640 O O . SER A 1 86 ? -5.823 5.679 1.980 1.00 96.44 86 SER A O 1
ATOM 642 N N . ASP A 1 87 ? -6.383 5.997 4.117 1.00 98.00 87 ASP A N 1
ATOM 643 C CA . ASP A 1 87 ? -5.065 6.429 4.580 1.00 98.00 87 ASP A CA 1
ATOM 644 C C . ASP A 1 87 ? -4.619 5.510 5.727 1.00 98.00 87 ASP A C 1
ATOM 646 O O . ASP A 1 87 ? -5.178 5.533 6.828 1.00 98.00 87 ASP A O 1
ATOM 650 N N . VAL A 1 88 ? -3.575 4.713 5.494 1.00 97.81 88 VAL A N 1
ATOM 651 C CA . VAL A 1 88 ? -3.076 3.709 6.441 1.00 97.81 88 VAL A CA 1
ATOM 652 C C . VAL A 1 88 ? -1.678 4.073 6.921 1.00 97.81 88 VAL A C 1
ATOM 654 O O . VAL A 1 88 ? -0.774 4.406 6.149 1.00 97.81 88 VAL A O 1
ATOM 657 N N . ARG A 1 89 ? -1.489 4.029 8.241 1.00 98.12 89 ARG A N 1
ATOM 658 C CA . ARG A 1 89 ? -0.172 4.117 8.873 1.00 98.12 89 ARG A CA 1
ATOM 659 C C . ARG A 1 89 ? 0.021 2.952 9.815 1.00 98.12 89 ARG A C 1
ATOM 661 O O . ARG A 1 89 ? -0.639 2.914 10.852 1.00 98.12 89 ARG A O 1
ATOM 668 N N . ASP A 1 90 ? 0.980 2.101 9.508 1.00 96.31 90 ASP A N 1
ATOM 669 C CA . ASP A 1 90 ? 1.282 0.932 10.317 1.00 96.31 90 ASP A CA 1
ATOM 670 C C . ASP A 1 90 ? 2.766 0.903 10.701 1.00 96.31 90 ASP A C 1
ATOM 672 O O . ASP A 1 90 ? 3.642 1.431 10.010 1.00 96.31 90 ASP A O 1
ATOM 676 N N . ALA A 1 91 ? 3.033 0.360 11.882 1.00 95.25 91 ALA A N 1
ATOM 677 C CA . ALA A 1 91 ? 4.373 0.073 12.371 1.00 95.25 91 ALA A CA 1
ATOM 678 C C . ALA A 1 91 ? 4.704 -1.432 12.357 1.00 95.25 91 ALA A C 1
ATOM 680 O O . ALA A 1 91 ? 5.819 -1.797 12.735 1.00 95.25 91 ALA A O 1
ATOM 681 N N . GLY A 1 92 ? 3.749 -2.287 11.986 1.00 95.06 92 GLY A N 1
ATOM 682 C CA . GLY A 1 92 ? 3.898 -3.730 11.855 1.00 95.06 92 GLY A CA 1
ATOM 683 C C . GLY A 1 92 ? 3.550 -4.210 10.449 1.00 95.06 92 GLY A C 1
ATOM 684 O O . GLY A 1 92 ? 4.357 -4.036 9.548 1.00 95.06 92 GLY A O 1
ATOM 685 N N 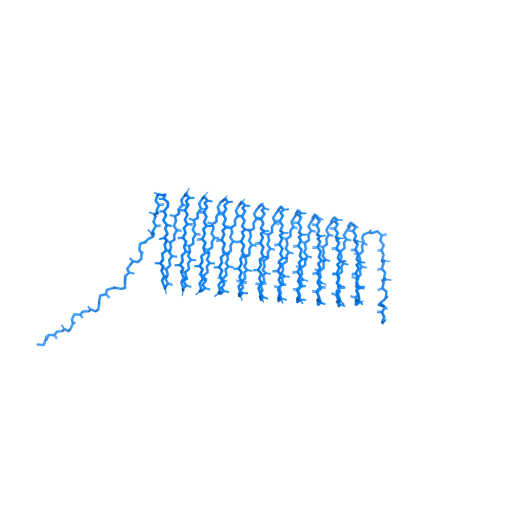. TYR A 1 93 ? 2.417 -4.886 10.282 1.00 96.44 93 TYR A N 1
ATOM 686 C CA . TYR A 1 93 ? 2.021 -5.467 8.998 1.00 96.44 93 TYR A CA 1
ATOM 687 C C . TYR A 1 93 ? 0.685 -4.900 8.540 1.00 96.44 93 TYR A C 1
ATOM 689 O O . TYR A 1 93 ? -0.323 -5.124 9.210 1.00 96.44 93 TYR A O 1
ATOM 697 N N . SER A 1 94 ? 0.660 -4.285 7.361 1.00 96.38 94 SER A N 1
ATOM 698 C CA . SER A 1 94 ? -0.574 -3.773 6.770 1.00 96.38 94 SER A CA 1
ATOM 699 C C . SER A 1 94 ? -0.967 -4.490 5.478 1.00 96.38 94 SER A C 1
ATOM 701 O O . SER A 1 94 ? -0.147 -4.766 4.604 1.00 96.38 94 SER A O 1
ATOM 703 N N . GLY A 1 95 ? -2.259 -4.779 5.341 1.00 97.44 95 GLY A N 1
ATOM 704 C CA . GLY A 1 95 ? -2.892 -5.253 4.118 1.00 97.44 95 GLY A CA 1
ATOM 705 C C . GLY A 1 95 ? -3.973 -4.275 3.675 1.00 97.44 95 GLY A C 1
ATOM 706 O O . GLY A 1 95 ? -4.973 -4.099 4.364 1.00 97.44 95 GLY A O 1
ATOM 707 N N . VAL A 1 96 ? -3.818 -3.657 2.506 1.00 97.88 96 VAL A N 1
ATOM 708 C CA . VAL A 1 96 ? -4.751 -2.647 1.989 1.00 97.88 96 VAL A CA 1
ATOM 709 C C . VAL A 1 96 ? -5.353 -3.097 0.667 1.00 97.88 96 VAL A C 1
ATOM 711 O O . VAL A 1 96 ? -4.671 -3.580 -0.242 1.00 97.88 96 VAL A O 1
ATOM 714 N N . ARG A 1 97 ? -6.675 -2.971 0.563 1.00 98.06 97 ARG A N 1
ATOM 715 C CA . ARG A 1 97 ? -7.410 -3.139 -0.690 1.00 98.06 97 ARG A CA 1
ATOM 716 C C . ARG A 1 97 ? -8.334 -1.957 -0.900 1.00 98.06 97 ARG A C 1
ATOM 718 O O . ARG A 1 97 ? -9.342 -1.874 -0.196 1.00 98.06 97 ARG A O 1
ATOM 725 N N . ASP A 1 98 ? -8.041 -1.138 -1.899 1.00 96.31 98 ASP A N 1
ATOM 726 C CA . ASP A 1 98 ? -8.846 0.032 -2.223 1.00 96.31 98 ASP A CA 1
ATOM 727 C C . ASP A 1 98 ? -9.399 -0.030 -3.655 1.00 96.31 98 ASP A C 1
ATOM 729 O O . ASP A 1 98 ? -8.734 -0.418 -4.620 1.00 96.31 98 ASP A O 1
ATOM 733 N N . ALA A 1 99 ? -10.674 0.318 -3.810 1.00 94.81 99 ALA A N 1
ATOM 734 C CA . ALA A 1 99 ? -11.297 0.427 -5.125 1.00 94.81 99 ALA A CA 1
ATOM 735 C C . ALA A 1 99 ? -11.064 1.793 -5.789 1.00 94.81 99 ALA A C 1
ATOM 737 O O . ALA A 1 99 ? -11.225 1.894 -7.009 1.00 94.81 99 ALA A O 1
ATOM 738 N N . ALA A 1 100 ? -10.724 2.827 -5.023 1.00 95.94 100 ALA A N 1
ATOM 739 C CA . ALA A 1 100 ? -10.413 4.148 -5.543 1.00 95.94 100 ALA A CA 1
ATOM 740 C C . ALA A 1 100 ? -8.966 4.517 -5.214 1.00 95.94 100 ALA A C 1
ATOM 742 O O . ALA A 1 100 ? -8.104 4.202 -6.038 1.00 95.94 100 ALA A O 1
ATOM 743 N N . CYS A 1 101 ? -8.682 5.165 -4.080 1.00 94.25 101 CYS A N 1
ATOM 744 C CA . CYS A 1 101 ? -7.312 5.592 -3.805 1.00 94.25 101 CYS A CA 1
ATOM 745 C C . CYS A 1 101 ? -6.844 5.310 -2.382 1.00 94.25 101 CYS A C 1
ATOM 747 O O . CYS A 1 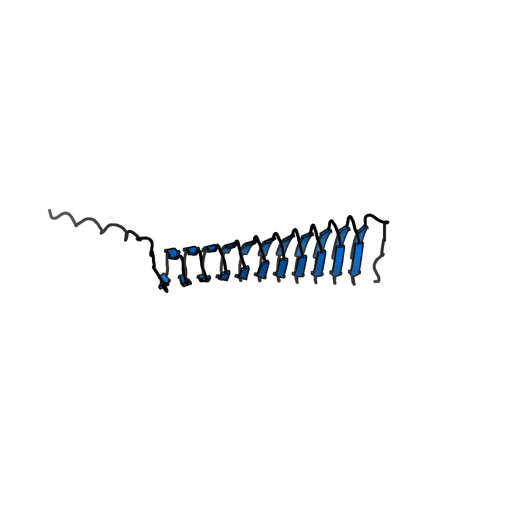101 ? -7.457 5.821 -1.445 1.00 94.25 101 CYS A O 1
ATOM 749 N N . SER A 1 102 ? -5.681 4.666 -2.243 1.00 95.56 102 SER A N 1
ATOM 750 C CA . SER A 1 102 ? -5.030 4.496 -0.945 1.00 95.56 102 SER A CA 1
ATOM 751 C C . SER A 1 102 ? -3.714 5.262 -0.800 1.00 95.56 102 SER A C 1
ATOM 753 O O . SER A 1 102 ? -2.950 5.471 -1.749 1.00 95.56 102 SER A O 1
ATOM 755 N N . GLY A 1 103 ? -3.437 5.674 0.435 1.00 97.44 103 GLY A N 1
ATOM 756 C CA . GLY A 1 103 ? -2.136 6.137 0.892 1.00 97.44 103 GLY A CA 1
ATOM 757 C C . GLY A 1 103 ? -1.628 5.242 2.017 1.00 97.44 103 GLY A C 1
ATOM 758 O O . GLY A 1 103 ? -2.219 5.203 3.094 1.00 97.44 103 GLY A O 1
ATOM 759 N N . VAL A 1 104 ? -0.500 4.561 1.815 1.00 97.88 104 VAL A N 1
ATOM 760 C CA . VAL A 1 104 ? 0.058 3.617 2.794 1.00 97.88 104 VAL A CA 1
ATOM 761 C C . VAL A 1 104 ? 1.428 4.077 3.267 1.00 97.88 104 VAL A C 1
ATOM 763 O O . VAL A 1 104 ? 2.309 4.451 2.488 1.00 97.88 104 VAL A O 1
ATOM 766 N N . ARG A 1 105 ? 1.612 4.082 4.588 1.00 98.06 105 ARG A N 1
ATOM 767 C CA . ARG A 1 105 ? 2.917 4.250 5.226 1.00 98.06 105 ARG A CA 1
ATOM 768 C C . ARG A 1 105 ? 3.163 3.110 6.185 1.00 98.06 105 ARG A C 1
ATOM 770 O O . ARG A 1 105 ? 2.528 3.070 7.238 1.00 98.06 105 ARG A O 1
ATOM 777 N N . ASP A 1 106 ? 4.134 2.284 5.854 1.00 97.00 106 ASP A N 1
ATOM 778 C CA . ASP A 1 106 ? 4.501 1.122 6.643 1.00 97.00 106 ASP A CA 1
ATOM 779 C C . ASP A 1 106 ? 5.975 1.202 7.062 1.00 97.00 106 ASP A C 1
ATOM 781 O O . ASP A 1 106 ? 6.798 1.866 6.422 1.00 97.00 106 ASP A O 1
ATOM 785 N N . ALA A 1 107 ? 6.291 0.617 8.212 1.00 94.56 107 ALA A N 1
ATOM 786 C CA . ALA A 1 107 ? 7.645 0.583 8.752 1.00 94.56 107 ALA A CA 1
ATOM 787 C C . ALA A 1 107 ? 8.287 -0.810 8.687 1.00 94.56 107 ALA A C 1
ATOM 789 O O . ALA A 1 107 ? 9.482 -0.921 8.979 1.00 94.56 107 ALA A O 1
ATOM 790 N N . ALA A 1 108 ? 7.524 -1.851 8.361 1.00 96.00 108 ALA A N 1
ATOM 791 C CA . ALA A 1 108 ? 7.995 -3.220 8.281 1.00 96.00 108 ALA A CA 1
ATOM 792 C C . ALA A 1 108 ? 7.476 -3.967 7.045 1.00 96.00 108 ALA A C 1
ATOM 794 O O . ALA A 1 108 ? 8.322 -4.393 6.258 1.00 96.00 108 ALA A O 1
ATOM 795 N N . CYS A 1 109 ? 6.170 -4.186 6.874 1.00 95.19 109 CYS A N 1
ATOM 796 C CA . CYS A 1 109 ? 5.647 -4.904 5.709 1.00 95.19 109 CYS A CA 1
ATOM 797 C C . CYS A 1 109 ? 4.261 -4.414 5.277 1.00 95.19 109 CYS A C 1
ATOM 799 O O . CYS A 1 109 ? 3.320 -4.474 6.068 1.00 95.19 109 CYS A O 1
ATOM 801 N N . SER A 1 110 ? 4.104 -4.078 3.996 1.00 95.88 110 SER A N 1
ATOM 802 C CA . SER A 1 110 ? 2.811 -3.720 3.408 1.00 95.88 110 SER A CA 1
ATOM 803 C C . SER A 1 110 ? 2.446 -4.528 2.159 1.00 95.88 110 SER A C 1
ATOM 805 O O . SER A 1 110 ? 3.259 -4.731 1.263 1.00 95.88 110 SER A O 1
ATOM 807 N N . ASP A 1 111 ? 1.178 -4.937 2.078 1.00 98.06 111 ASP A N 1
ATOM 808 C CA . ASP A 1 111 ? 0.553 -5.520 0.887 1.00 98.06 111 ASP A CA 1
ATOM 809 C C . ASP A 1 111 ? -0.556 -4.580 0.389 1.00 98.06 111 ASP A C 1
ATOM 811 O O . ASP A 1 111 ? -1.614 -4.478 1.013 1.00 98.06 111 ASP A O 1
ATOM 815 N N . VAL A 1 112 ? -0.376 -3.936 -0.765 1.00 97.88 112 VAL A N 1
ATOM 816 C CA . VAL A 1 112 ? -1.326 -2.947 -1.305 1.00 97.88 112 VAL A CA 1
ATOM 817 C C . VAL A 1 112 ? -1.930 -3.421 -2.622 1.00 97.88 112 VAL A C 1
ATOM 819 O O . VAL A 1 112 ? -1.239 -3.896 -3.530 1.00 97.88 112 VAL A O 1
ATOM 822 N N . ARG A 1 113 ? -3.258 -3.319 -2.737 1.00 97.81 113 ARG A N 1
ATOM 823 C CA . ARG A 1 113 ? -3.998 -3.628 -3.964 1.00 97.81 113 ARG A CA 1
ATOM 824 C C . ARG A 1 113 ? -5.027 -2.563 -4.275 1.00 97.81 113 ARG A C 1
ATOM 826 O O . ARG A 1 113 ? -6.123 -2.612 -3.714 1.00 97.81 113 ARG A O 1
ATOM 833 N N . ASP A 1 114 ? -4.727 -1.759 -5.280 1.00 95.75 114 ASP A N 1
ATOM 834 C CA . ASP A 1 114 ? -5.581 -0.651 -5.676 1.00 95.75 114 ASP A CA 1
ATOM 835 C C . ASP A 1 114 ? -6.062 -0.768 -7.115 1.00 95.75 114 ASP A C 1
ATOM 837 O O . ASP A 1 114 ? -5.445 -1.403 -7.974 1.00 95.75 114 ASP A O 1
ATOM 841 N N . ALA A 1 115 ? -7.242 -0.203 -7.361 1.00 94.06 115 ALA A N 1
ATOM 842 C CA . ALA A 1 115 ? -7.845 -0.200 -8.686 1.00 94.06 115 ALA A CA 1
ATOM 843 C C . ALA A 1 115 ? -7.704 1.135 -9.430 1.00 94.06 115 ALA A C 1
ATOM 845 O O . ALA A 1 115 ? -7.894 1.137 -10.649 1.00 94.06 115 ALA A O 1
ATOM 846 N N . ALA A 1 116 ? -7.415 2.248 -8.742 1.00 95.38 116 ALA A N 1
ATOM 847 C CA . ALA A 1 116 ? -7.264 3.548 -9.396 1.00 95.38 116 ALA A CA 1
ATOM 848 C C . ALA A 1 116 ? -5.952 4.259 -9.056 1.00 95.38 116 ALA A C 1
ATOM 850 O O . ALA A 1 116 ? -5.216 4.564 -9.993 1.00 95.38 116 ALA A O 1
ATOM 851 N N . CYS A 1 117 ? -5.664 4.548 -7.783 1.00 94.00 117 CYS A N 1
ATOM 852 C CA . CYS A 1 117 ? -4.385 5.154 -7.412 1.00 94.00 117 CYS A CA 1
ATOM 853 C C . CYS A 1 117 ? -3.851 4.657 -6.066 1.00 94.00 117 CYS A C 1
ATOM 855 O O . CYS A 1 117 ? -4.578 4.718 -5.083 1.00 94.00 117 CYS A O 1
ATOM 857 N N . SER A 1 118 ? -2.561 4.350 -5.984 1.00 95.62 118 SER A N 1
ATOM 858 C CA . SER A 1 118 ? -1.867 4.052 -4.727 1.00 95.62 118 SER A CA 1
ATOM 859 C C . SER A 1 118 ? -0.638 4.939 -4.520 1.00 95.62 118 SER A C 1
ATOM 861 O O . SER A 1 118 ? 0.134 5.193 -5.444 1.00 95.62 118 SER A O 1
ATOM 863 N N . ASP A 1 119 ? -0.424 5.388 -3.282 1.00 97.75 119 ASP A N 1
ATOM 864 C CA . ASP A 1 119 ? 0.826 6.012 -2.831 1.00 97.75 119 ASP A CA 1
ATOM 865 C C . ASP A 1 119 ? 1.391 5.225 -1.637 1.00 97.75 119 ASP A C 1
ATOM 867 O O . ASP A 1 119 ? 0.887 5.325 -0.517 1.00 97.75 119 ASP A O 1
ATOM 871 N N . VAL A 1 120 ? 2.478 4.481 -1.848 1.00 97.69 120 VAL A N 1
ATOM 872 C CA . VAL A 1 120 ? 3.093 3.597 -0.847 1.00 97.69 120 VAL A CA 1
ATOM 873 C C . VAL A 1 120 ? 4.461 4.121 -0.423 1.00 97.69 120 VAL A C 1
ATOM 875 O O . VAL A 1 120 ? 5.325 4.466 -1.236 1.00 97.69 120 VAL A O 1
ATOM 878 N N . ARG A 1 121 ? 4.672 4.195 0.893 1.00 97.81 121 ARG A N 1
ATOM 879 C CA . ARG A 1 121 ? 5.983 4.437 1.498 1.00 97.81 121 ARG A CA 1
ATOM 880 C C . ARG A 1 121 ? 6.280 3.355 2.510 1.00 97.81 121 ARG A C 1
ATOM 882 O O . ARG A 1 121 ? 5.631 3.324 3.554 1.00 97.81 121 ARG A O 1
ATOM 889 N N . ASP A 1 122 ? 7.305 2.572 2.235 1.00 96.31 122 ASP A N 1
ATOM 890 C CA . ASP A 1 122 ? 7.717 1.473 3.095 1.00 96.31 122 ASP A CA 1
ATOM 891 C C . ASP A 1 122 ? 9.193 1.620 3.484 1.00 96.31 122 ASP A C 1
ATOM 893 O O . ASP A 1 122 ? 9.996 2.258 2.794 1.00 96.31 122 ASP A O 1
ATOM 897 N N . ALA A 1 123 ? 9.536 1.108 4.659 1.00 94.19 123 ALA A N 1
ATOM 898 C CA . ALA A 1 123 ? 10.907 1.026 5.139 1.00 94.19 123 ALA A CA 1
ATOM 899 C C . ALA A 1 123 ? 11.445 -0.414 5.186 1.00 94.19 123 ALA A C 1
ATOM 901 O O . ALA A 1 123 ? 12.642 -0.593 5.434 1.00 94.19 123 ALA A O 1
ATOM 902 N N . GLY A 1 124 ? 10.587 -1.415 4.999 1.00 94.62 124 GLY A N 1
ATOM 903 C CA . GLY A 1 124 ? 10.909 -2.831 5.047 1.00 94.62 124 GLY A CA 1
ATOM 904 C C . GLY A 1 124 ? 10.592 -3.540 3.735 1.00 94.62 124 GLY A C 1
ATOM 905 O O . GLY A 1 124 ? 11.493 -3.689 2.911 1.00 94.62 124 GLY A O 1
ATOM 906 N N . TYR A 1 125 ? 9.374 -4.057 3.587 1.00 96.12 125 TYR A N 1
ATOM 907 C CA . TYR A 1 125 ? 8.955 -4.848 2.430 1.00 96.12 125 TYR A CA 1
ATOM 908 C C . TYR A 1 125 ? 7.589 -4.396 1.924 1.00 96.12 125 TYR A C 1
ATOM 910 O O . TYR A 1 125 ? 6.618 -4.502 2.668 1.00 96.12 125 TYR A O 1
ATOM 918 N N . SER A 1 126 ? 7.490 -4.004 0.657 1.00 96.25 126 SER A N 1
ATOM 919 C CA . SER A 1 126 ? 6.208 -3.671 0.037 1.00 96.25 126 SER A CA 1
ATOM 920 C C . SER A 1 126 ? 5.878 -4.541 -1.178 1.00 96.25 126 SER A C 1
ATOM 922 O O . SER A 1 126 ? 6.683 -4.708 -2.090 1.00 96.25 126 SER A O 1
ATOM 924 N N . ASP A 1 127 ? 4.648 -5.052 -1.221 1.00 97.88 127 ASP A N 1
ATOM 925 C CA . ASP A 1 127 ? 4.040 -5.668 -2.403 1.00 97.88 127 ASP A CA 1
ATOM 926 C C . ASP A 1 127 ? 2.913 -4.766 -2.913 1.00 97.88 127 ASP A C 1
ATOM 928 O O . ASP A 1 127 ? 1.850 -4.668 -2.295 1.00 97.88 127 ASP A O 1
ATOM 932 N N . VAL A 1 128 ? 3.088 -4.157 -4.086 1.00 97.62 128 VAL A N 1
ATOM 933 C CA . VAL A 1 128 ? 2.102 -3.234 -4.665 1.00 97.62 128 VAL A CA 1
ATOM 934 C C . VAL A 1 128 ? 1.521 -3.798 -5.954 1.00 97.62 128 VAL A C 1
ATOM 936 O O . VAL A 1 128 ? 2.229 -4.204 -6.879 1.00 97.62 128 VAL A O 1
ATOM 939 N N . ARG A 1 129 ? 0.188 -3.830 -6.030 1.00 97.56 129 ARG A N 1
ATOM 940 C CA . ARG A 1 129 ? -0.548 -4.140 -7.260 1.00 97.56 129 ARG A CA 1
ATOM 941 C C . ARG A 1 129 ? -1.542 -3.039 -7.558 1.00 97.56 129 ARG A C 1
ATOM 943 O O . ARG A 1 129 ? -2.508 -2.889 -6.816 1.00 97.56 129 ARG A O 1
ATOM 950 N N . ASP A 1 130 ? -1.356 -2.368 -8.680 1.00 96.12 130 ASP A N 1
ATOM 951 C CA . ASP A 1 130 ? -2.238 -1.292 -9.115 1.00 96.12 130 ASP A CA 1
ATOM 952 C C . ASP A 1 130 ? -2.739 -1.537 -10.543 1.00 96.12 130 ASP A C 1
ATOM 954 O O . ASP A 1 130 ? -2.109 -2.222 -11.355 1.00 96.12 130 ASP A O 1
ATOM 958 N N . ALA A 1 131 ? -3.933 -1.035 -10.832 1.00 93.38 131 ALA A N 1
ATOM 959 C CA . ALA A 1 131 ? -4.509 -1.035 -12.168 1.00 93.38 131 ALA A CA 1
ATOM 960 C C . ALA A 1 131 ? -4.490 0.353 -12.832 1.00 93.38 131 ALA A C 1
ATOM 962 O O . ALA A 1 131 ? -4.763 0.439 -14.034 1.00 93.38 131 ALA A O 1
ATOM 963 N N . GLY A 1 132 ? -4.221 1.417 -12.074 1.00 94.00 132 GLY A N 1
ATOM 964 C CA . GLY A 1 132 ? -4.242 2.799 -12.533 1.00 94.00 132 GLY A CA 1
ATOM 965 C C . GLY A 1 132 ? -2.897 3.505 -12.376 1.00 94.00 132 GLY A C 1
ATOM 966 O O . GLY A 1 132 ? -2.132 3.559 -13.338 1.00 94.00 132 GLY A O 1
ATOM 967 N N . TYR A 1 133 ? -2.658 4.143 -11.232 1.00 95.00 133 TYR A N 1
ATOM 968 C CA . TYR A 1 133 ? -1.434 4.900 -10.962 1.00 95.00 133 TYR A CA 1
ATOM 969 C C . TYR A 1 133 ? -0.836 4.504 -9.618 1.00 95.00 133 TYR A C 1
ATOM 971 O O . TYR A 1 133 ? -1.450 4.778 -8.590 1.00 95.00 133 TYR A O 1
AT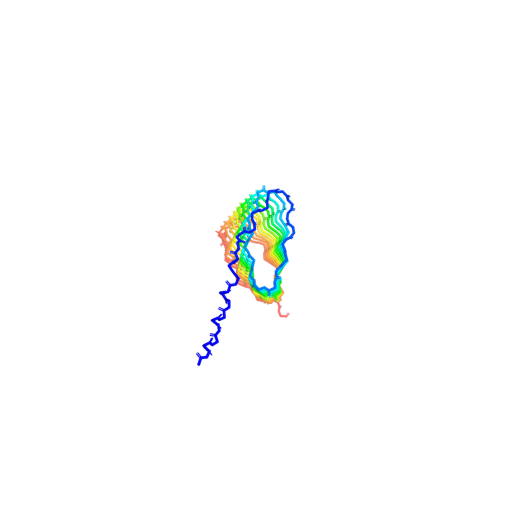OM 979 N N . SER A 1 134 ? 0.396 4.003 -9.612 1.00 95.44 134 SER A N 1
ATOM 980 C CA . SER A 1 134 ? 1.129 3.745 -8.374 1.00 95.44 134 SER A CA 1
ATOM 981 C C . SER A 1 134 ? 2.352 4.647 -8.188 1.00 95.44 134 SER A C 1
ATOM 983 O O . SER A 1 134 ? 3.130 4.934 -9.104 1.00 95.44 134 SER A O 1
ATOM 985 N N . GLY A 1 135 ? 2.543 5.108 -6.955 1.00 96.69 135 GLY A N 1
ATOM 986 C CA . GLY A 1 135 ? 3.762 5.756 -6.487 1.00 96.69 135 GLY A CA 1
ATOM 987 C C . GLY A 1 135 ? 4.368 4.970 -5.335 1.00 96.69 135 GLY A C 1
ATOM 988 O O . GLY A 1 135 ? 3.793 4.937 -4.252 1.00 96.69 135 GLY A O 1
ATOM 989 N N . VAL A 1 136 ? 5.548 4.382 -5.533 1.00 96.94 136 VAL A N 1
ATOM 990 C CA . VAL A 1 136 ? 6.236 3.570 -4.521 1.00 96.94 136 VAL A CA 1
ATOM 991 C C . VAL A 1 136 ? 7.568 4.207 -4.145 1.00 96.94 136 VAL A C 1
ATOM 993 O O . VAL A 1 136 ? 8.369 4.617 -4.990 1.00 96.94 136 VAL A O 1
ATOM 996 N N . CYS A 1 137 ? 7.796 4.347 -2.843 1.00 96.38 137 CYS A N 1
ATOM 997 C CA . CYS A 1 137 ? 9.082 4.734 -2.279 1.00 96.38 137 CYS A CA 1
ATOM 998 C C . CYS A 1 137 ? 9.461 3.744 -1.180 1.00 96.38 137 CYS A C 1
ATOM 1000 O O . CYS A 1 137 ? 8.940 3.871 -0.066 1.00 96.38 137 CYS A O 1
ATOM 1002 N N . ASP A 1 138 ? 10.393 2.837 -1.465 1.00 94.88 138 ASP A N 1
ATOM 1003 C CA . ASP A 1 138 ? 10.839 1.824 -0.513 1.00 94.88 138 ASP A CA 1
ATOM 1004 C C . ASP A 1 138 ? 12.306 2.022 -0.088 1.00 94.88 138 ASP A C 1
ATOM 1006 O O . ASP A 1 138 ? 13.198 2.390 -0.862 1.00 94.88 138 ASP A O 1
ATOM 1010 N N . ALA A 1 139 ? 12.581 1.810 1.196 1.00 93.19 139 ALA A N 1
ATOM 1011 C CA . ALA A 1 139 ? 13.945 1.781 1.717 1.00 93.19 139 ALA A CA 1
ATOM 1012 C C . ALA A 1 139 ? 14.561 0.369 1.721 1.00 93.19 139 ALA A C 1
ATOM 1014 O O . ALA A 1 139 ? 15.788 0.248 1.787 1.00 93.19 139 ALA A O 1
ATOM 1015 N N . GLY A 1 140 ? 13.734 -0.672 1.688 1.00 93.00 140 GLY A N 1
ATOM 1016 C CA . GLY A 1 140 ? 14.110 -2.076 1.702 1.00 93.00 140 GLY A CA 1
ATOM 1017 C C . GLY A 1 140 ? 13.834 -2.749 0.361 1.00 93.00 140 GLY A C 1
ATOM 1018 O O . GLY A 1 140 ? 14.630 -2.606 -0.570 1.00 93.00 140 GLY A O 1
ATOM 1019 N N . TYR A 1 141 ? 12.774 -3.547 0.297 1.00 93.81 141 TYR A N 1
ATOM 1020 C CA . TYR A 1 141 ? 12.436 -4.371 -0.860 1.00 93.81 141 TYR A CA 1
ATOM 1021 C C . TYR A 1 141 ? 11.030 -4.045 -1.352 1.00 93.81 141 TYR A C 1
ATOM 1023 O O . TYR A 1 141 ? 10.091 -4.216 -0.580 1.00 93.81 141 TYR A O 1
ATOM 1031 N N . SER A 1 142 ? 10.878 -3.705 -2.632 1.00 95.25 142 SER A N 1
ATOM 1032 C CA . SER A 1 142 ? 9.555 -3.606 -3.250 1.00 95.25 142 SER A CA 1
ATOM 1033 C C . SER A 1 142 ? 9.356 -4.578 -4.415 1.00 95.25 142 SER A C 1
ATOM 1035 O O . SER A 1 142 ? 10.258 -4.808 -5.224 1.00 95.25 142 SER A O 1
ATOM 1037 N N . ASP A 1 143 ? 8.142 -5.117 -4.524 1.00 97.12 143 ASP A N 1
ATOM 1038 C CA . ASP A 1 143 ? 7.619 -5.754 -5.733 1.00 97.12 143 ASP A CA 1
ATOM 1039 C C . ASP A 1 143 ? 6.400 -4.964 -6.231 1.00 97.12 143 ASP A C 1
ATOM 1041 O O . ASP A 1 143 ? 5.333 -4.956 -5.613 1.00 97.12 143 ASP A O 1
ATOM 1045 N N . VAL A 1 144 ? 6.522 -4.351 -7.406 1.00 96.62 144 VAL A N 1
ATOM 1046 C CA . VAL A 1 144 ? 5.490 -3.514 -8.023 1.00 96.62 144 VAL A CA 1
ATOM 1047 C C . VAL A 1 144 ? 4.957 -4.170 -9.292 1.00 96.62 144 VAL A C 1
ATOM 1049 O O . VAL A 1 144 ? 5.699 -4.604 -10.178 1.00 96.62 144 VAL A O 1
ATOM 1052 N N . ARG A 1 145 ? 3.629 -4.260 -9.389 1.00 96.44 145 ARG A N 1
ATOM 1053 C CA . ARG A 1 145 ? 2.920 -4.674 -10.605 1.00 96.44 145 ARG A CA 1
ATOM 1054 C C . ARG A 1 145 ? 1.849 -3.658 -10.945 1.00 96.44 145 ARG A C 1
ATOM 1056 O O . ARG A 1 145 ? 0.811 -3.649 -10.280 1.00 96.44 145 ARG A O 1
ATOM 1063 N N . ASP A 1 146 ? 2.053 -2.903 -12.015 1.00 94.56 146 ASP A N 1
ATOM 1064 C CA . ASP A 1 146 ? 1.092 -1.900 -12.455 1.00 94.56 146 ASP A CA 1
ATOM 1065 C C . ASP A 1 146 ? 0.546 -2.193 -13.863 1.00 94.56 146 ASP A C 1
ATOM 1067 O O . ASP A 1 146 ? 1.264 -2.546 -14.803 1.00 94.56 146 ASP A O 1
ATOM 1071 N N . ALA A 1 147 ? -0.769 -2.073 -14.037 1.00 93.06 147 ALA A N 1
ATOM 1072 C CA . ALA A 1 147 ? -1.378 -2.134 -15.366 1.00 93.06 147 ALA A CA 1
ATOM 1073 C C . ALA A 1 147 ? -1.390 -0.774 -16.090 1.00 93.06 147 ALA A C 1
ATOM 1075 O O . ALA A 1 147 ? -1.547 -0.739 -17.315 1.00 93.06 147 ALA A O 1
ATOM 1076 N N . GLY A 1 148 ? -1.261 0.324 -15.352 1.00 92.00 148 GLY A N 1
ATOM 1077 C CA . GLY A 1 148 ? -1.206 1.685 -15.852 1.00 92.00 148 GLY A CA 1
ATOM 1078 C C . GLY A 1 148 ? 0.198 2.265 -15.723 1.00 92.00 148 GLY A C 1
ATOM 1079 O O . GLY A 1 148 ? 1.096 1.863 -16.466 1.00 92.00 148 GLY A O 1
ATOM 1080 N N . TYR A 1 149 ? 0.357 3.268 -14.864 1.00 91.31 149 TYR A N 1
ATOM 1081 C CA . TYR A 1 149 ? 1.617 3.989 -14.696 1.00 91.31 149 TYR A CA 1
ATOM 1082 C C . TYR A 1 149 ? 2.161 3.809 -13.284 1.00 91.31 149 TYR A C 1
ATOM 1084 O O . TYR A 1 149 ? 1.503 4.234 -12.336 1.00 91.31 149 TYR A O 1
ATOM 1092 N N . SER A 1 150 ? 3.393 3.316 -13.167 1.00 93.69 150 SER A N 1
ATOM 1093 C CA . SER A 1 150 ? 4.106 3.312 -11.893 1.00 93.69 150 SER A CA 1
ATOM 1094 C C . SER A 1 150 ? 5.253 4.319 -11.855 1.00 93.69 150 SER A C 1
ATOM 1096 O O . SER A 1 150 ? 5.912 4.630 -12.853 1.00 93.69 150 SER A O 1
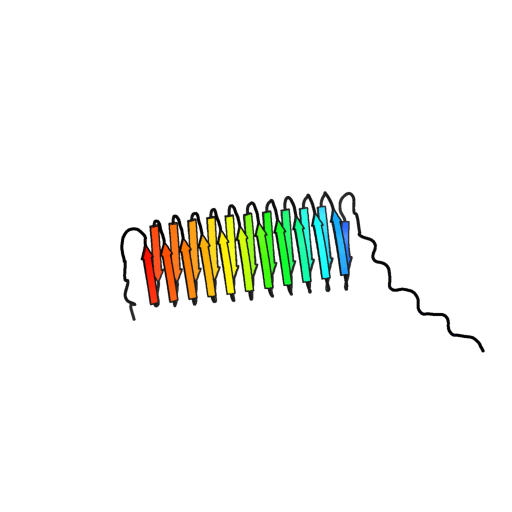ATOM 1098 N N . SER A 1 151 ? 5.523 4.815 -10.652 1.00 94.94 151 SER A N 1
ATOM 1099 C CA . SER A 1 151 ? 6.768 5.496 -10.319 1.00 94.94 151 SER A CA 1
ATOM 1100 C C . SER A 1 151 ? 7.384 4.842 -9.090 1.00 94.94 151 SER A C 1
ATOM 1102 O O . SER A 1 151 ? 6.782 4.845 -8.018 1.00 94.94 151 SER A O 1
ATOM 1104 N N . VAL A 1 152 ? 8.588 4.291 -9.239 1.00 95.12 152 VAL A N 1
ATOM 1105 C CA . VAL A 1 152 ? 9.267 3.510 -8.198 1.00 95.12 152 VAL A CA 1
ATOM 1106 C C . VAL A 1 152 ? 10.594 4.165 -7.842 1.00 95.12 152 VAL A C 1
ATOM 1108 O O . VAL A 1 152 ? 11.371 4.586 -8.708 1.00 95.12 152 VAL A O 1
ATOM 1111 N N . ARG A 1 153 ? 10.852 4.301 -6.541 1.00 94.75 153 ARG A N 1
ATOM 1112 C CA . ARG A 1 153 ? 12.130 4.782 -6.022 1.00 94.75 153 ARG A CA 1
ATOM 1113 C C . ARG A 1 153 ? 12.573 3.940 -4.843 1.00 94.75 153 ARG A C 1
ATOM 1115 O O . ARG A 1 153 ? 12.140 4.228 -3.723 1.00 94.75 153 ARG A O 1
ATOM 1122 N N . ASP A 1 154 ? 13.573 3.097 -5.077 1.00 92.75 154 ASP A N 1
ATOM 1123 C CA . ASP A 1 154 ? 14.069 2.208 -4.039 1.00 92.75 154 ASP A CA 1
ATOM 1124 C C . ASP A 1 154 ? 15.532 2.409 -3.668 1.00 92.75 154 ASP A C 1
ATOM 1126 O O . ASP A 1 154 ? 16.416 2.752 -4.462 1.00 92.75 154 ASP A O 1
ATOM 1130 N N . ALA A 1 155 ? 15.808 2.195 -2.384 1.00 90.25 155 ALA A N 1
ATOM 1131 C CA . ALA A 1 155 ? 17.162 2.273 -1.856 1.00 90.25 155 ALA A CA 1
ATOM 1132 C C . ALA A 1 155 ? 17.922 0.937 -1.921 1.00 90.25 155 ALA A C 1
ATOM 1134 O O . ALA A 1 155 ? 19.155 0.962 -1.952 1.00 90.25 155 ALA A O 1
ATOM 1135 N N . ALA A 1 156 ? 17.229 -0.206 -1.930 1.00 90.94 156 ALA A N 1
ATOM 1136 C CA . ALA A 1 156 ? 17.856 -1.525 -1.841 1.00 90.94 156 ALA A CA 1
ATOM 1137 C C . ALA A 1 156 ? 17.506 -2.440 -3.023 1.00 90.94 156 ALA A C 1
ATOM 1139 O O . ALA A 1 156 ? 18.373 -2.663 -3.871 1.00 90.94 156 ALA A O 1
ATOM 1140 N N . TYR A 1 157 ? 16.289 -2.975 -3.090 1.00 89.69 157 TYR A N 1
ATOM 1141 C CA . TYR A 1 157 ? 15.879 -3.860 -4.181 1.00 89.69 157 TYR A CA 1
ATOM 1142 C C . TYR A 1 157 ? 14.475 -3.513 -4.657 1.00 89.69 157 TYR A C 1
ATOM 1144 O O . TYR A 1 157 ? 13.583 -3.381 -3.825 1.00 89.69 157 TYR A O 1
ATOM 1152 N N . SER A 1 158 ? 14.287 -3.464 -5.974 1.00 91.94 158 SER A N 1
ATOM 1153 C CA . SER A 1 158 ? 12.964 -3.397 -6.589 1.00 91.94 158 SER A CA 1
ATOM 1154 C C . SER A 1 158 ? 12.777 -4.488 -7.648 1.00 91.94 158 SER A C 1
ATOM 1156 O O . SER A 1 158 ? 13.710 -4.845 -8.382 1.00 91.94 158 SER A O 1
ATOM 1158 N N . SER A 1 159 ? 11.552 -4.994 -7.774 1.00 93.56 159 SER A N 1
ATOM 1159 C CA . SER A 1 159 ? 11.079 -5.654 -8.989 1.00 93.56 159 SER A CA 1
ATOM 1160 C C . SER A 1 159 ? 9.850 -4.934 -9.520 1.00 93.56 159 SER A C 1
ATOM 1162 O O . SER A 1 159 ? 8.839 -4.838 -8.834 1.00 93.56 159 SER A O 1
ATOM 1164 N N . VAL A 1 160 ? 9.909 -4.467 -10.764 1.00 92.75 160 VAL A N 1
ATOM 1165 C CA . VAL A 1 160 ? 8.827 -3.717 -11.409 1.00 92.75 160 VAL A CA 1
ATOM 1166 C C . VAL A 1 160 ? 8.344 -4.473 -12.640 1.00 92.75 160 VAL A C 1
ATOM 1168 O O . VAL A 1 160 ? 9.135 -4.951 -13.458 1.00 92.75 160 VAL A O 1
ATOM 1171 N N . CYS A 1 161 ? 7.032 -4.640 -12.759 1.00 91.75 161 CYS A N 1
ATOM 1172 C CA . CYS A 1 161 ? 6.394 -5.331 -13.872 1.00 91.75 161 CYS A CA 1
ATOM 1173 C C . CYS A 1 161 ? 5.185 -4.545 -14.376 1.00 91.75 161 CYS A C 1
ATOM 1175 O O . CYS A 1 161 ? 4.076 -4.783 -13.880 1.00 91.75 161 CYS A O 1
ATOM 1177 N N . ASP A 1 162 ? 5.373 -3.727 -15.415 1.00 90.62 162 ASP A N 1
ATOM 1178 C CA . ASP A 1 162 ? 4.317 -2.838 -15.886 1.00 90.62 162 ASP A CA 1
ATOM 1179 C C . ASP A 1 162 ? 3.784 -3.146 -17.284 1.00 90.62 162 ASP A C 1
ATOM 1181 O O . ASP A 1 162 ? 4.481 -3.575 -18.211 1.00 90.62 162 ASP A O 1
ATOM 1185 N N . ALA A 1 163 ? 2.485 -2.908 -17.458 1.00 88.00 163 ALA A N 1
ATOM 1186 C CA . ALA A 1 163 ? 1.828 -3.101 -18.744 1.00 88.00 163 ALA A CA 1
ATOM 1187 C C . ALA A 1 163 ? 1.884 -1.859 -19.648 1.00 88.00 163 ALA A C 1
ATOM 1189 O O . ALA A 1 163 ? 1.886 -2.025 -20.871 1.00 88.00 163 ALA A O 1
ATOM 1190 N N . ALA A 1 164 ? 1.918 -0.643 -19.089 1.00 87.44 164 ALA A N 1
ATOM 1191 C CA . ALA A 1 164 ? 1.923 0.585 -19.884 1.00 87.44 164 ALA A CA 1
ATOM 1192 C C . ALA A 1 164 ? 3.198 1.414 -19.703 1.00 87.44 164 ALA A C 1
ATOM 1194 O O . ALA A 1 164 ? 3.963 1.504 -20.665 1.00 87.44 164 ALA A O 1
ATOM 1195 N N . CYS A 1 165 ? 3.445 2.009 -18.535 1.00 83.62 165 CYS A N 1
ATOM 1196 C CA . CYS A 1 165 ? 4.642 2.826 -18.333 1.00 83.62 165 CYS A CA 1
ATOM 1197 C C . CYS A 1 165 ? 5.203 2.724 -16.913 1.00 83.62 165 CYS A C 1
ATOM 1199 O O . CYS A 1 165 ? 4.425 2.795 -15.968 1.00 83.62 165 CYS A O 1
ATOM 1201 N N . SER A 1 166 ? 6.530 2.713 -16.781 1.00 87.69 166 SER A N 1
ATOM 1202 C CA . SER A 1 166 ? 7.219 2.827 -15.493 1.00 87.69 166 SER A CA 1
ATOM 1203 C C . SER A 1 166 ? 8.311 3.899 -15.507 1.00 87.69 166 SER A C 1
ATOM 1205 O O . SER A 1 166 ? 9.034 4.071 -16.494 1.00 87.69 166 SER A O 1
ATOM 1207 N N . ASP A 1 167 ? 8.464 4.589 -14.378 1.00 90.25 167 ASP A N 1
ATOM 1208 C CA . ASP A 1 167 ? 9.638 5.405 -14.061 1.00 90.25 167 ASP A CA 1
ATOM 1209 C C . ASP A 1 167 ? 10.331 4.820 -12.820 1.00 90.25 167 ASP A C 1
ATOM 1211 O O . ASP A 1 167 ? 9.834 4.966 -11.702 1.00 90.25 167 ASP A O 1
ATOM 1215 N N . VAL A 1 168 ? 11.499 4.195 -12.996 1.00 89.19 168 VAL A N 1
ATOM 1216 C CA . VAL A 1 168 ? 12.215 3.471 -11.928 1.00 89.19 168 VAL A CA 1
ATOM 1217 C C . VAL A 1 168 ? 13.531 4.161 -11.578 1.00 89.19 168 VAL A C 1
ATOM 1219 O O . VAL A 1 168 ? 14.317 4.552 -12.454 1.00 89.19 168 VAL A O 1
ATOM 1222 N N . ARG A 1 169 ? 13.792 4.337 -10.279 1.00 89.62 169 ARG A N 1
ATOM 1223 C CA . ARG A 1 169 ? 15.016 4.969 -9.785 1.00 89.62 169 ARG A CA 1
ATOM 1224 C C . ARG A 1 169 ? 15.582 4.281 -8.553 1.00 89.62 169 ARG A C 1
ATOM 1226 O O . ARG A 1 169 ? 15.237 4.686 -7.438 1.00 89.62 169 ARG A O 1
ATOM 1233 N N . ASP A 1 170 ? 16.598 3.446 -8.760 1.00 87.75 170 ASP A N 1
ATOM 1234 C CA . ASP A 1 170 ? 17.131 2.638 -7.670 1.00 87.75 170 ASP A CA 1
ATOM 1235 C C . ASP A 1 170 ? 18.602 2.886 -7.345 1.00 87.75 170 ASP A C 1
ATOM 1237 O O . ASP A 1 170 ? 19.444 3.257 -8.173 1.00 87.75 170 ASP A O 1
ATOM 1241 N N . ALA A 1 171 ? 18.930 2.708 -6.068 1.00 86.69 171 ALA A N 1
ATOM 1242 C CA . ALA A 1 171 ? 20.289 2.904 -5.581 1.00 86.69 171 ALA A CA 1
ATOM 1243 C C . ALA A 1 171 ? 21.155 1.635 -5.650 1.00 86.69 171 ALA A C 1
ATOM 1245 O O . ALA A 1 171 ? 22.379 1.766 -5.711 1.00 86.69 171 ALA A O 1
ATOM 1246 N N . ALA A 1 172 ? 20.562 0.437 -5.645 1.00 87.56 172 ALA A N 1
ATOM 1247 C CA . ALA A 1 172 ? 21.307 -0.815 -5.500 1.00 87.56 172 ALA A CA 1
ATOM 1248 C C . ALA A 1 172 ? 20.948 -1.891 -6.535 1.00 87.56 172 ALA A C 1
ATOM 1250 O O . ALA A 1 172 ? 21.820 -2.229 -7.336 1.00 87.56 172 ALA A O 1
ATOM 1251 N N . TYR A 1 173 ? 19.734 -2.439 -6.539 1.00 85.81 173 TYR A N 1
ATOM 1252 C CA . TYR A 1 173 ? 19.342 -3.460 -7.513 1.00 85.81 173 TYR A CA 1
ATOM 1253 C C . TYR A 1 173 ? 17.912 -3.238 -8.014 1.00 85.81 173 TYR A C 1
ATOM 1255 O O . TYR A 1 173 ? 17.030 -2.978 -7.201 1.00 85.81 173 TYR A O 1
ATOM 1263 N N . SER A 1 174 ? 17.692 -3.393 -9.322 1.00 87.38 174 SER A N 1
ATOM 1264 C CA . SER A 1 174 ? 16.359 -3.349 -9.932 1.00 87.38 174 SER A CA 1
ATOM 1265 C C . SER A 1 174 ? 16.166 -4.435 -10.999 1.00 87.38 174 SER A C 1
ATOM 1267 O O . SER A 1 174 ? 17.065 -4.713 -11.798 1.00 87.38 174 SER A O 1
ATOM 1269 N N . ASP A 1 175 ? 14.981 -5.046 -11.030 1.00 90.00 175 ASP A N 1
ATOM 1270 C CA . ASP A 1 175 ? 14.516 -5.900 -12.130 1.00 90.00 175 ASP A CA 1
ATOM 1271 C C . ASP A 1 175 ? 13.261 -5.278 -12.753 1.00 90.00 175 ASP A C 1
ATOM 1273 O O . ASP A 1 175 ? 12.190 -5.327 -12.150 1.00 90.00 175 ASP A O 1
ATOM 1277 N N . VAL A 1 176 ? 13.351 -4.751 -13.978 1.00 89.12 176 VAL A N 1
ATOM 1278 C CA . VAL A 1 176 ? 12.237 -4.056 -14.651 1.00 89.12 176 VAL A CA 1
ATOM 1279 C C . VAL A 1 176 ? 11.758 -4.836 -15.875 1.00 89.12 176 VAL A C 1
ATOM 1281 O O . VAL A 1 176 ? 12.537 -5.194 -16.768 1.00 89.12 176 VAL A O 1
ATOM 1284 N N . ARG A 1 177 ? 10.450 -5.104 -15.941 1.00 89.12 177 ARG A N 1
ATOM 1285 C CA . ARG A 1 177 ? 9.790 -5.782 -17.064 1.00 89.12 177 ARG A CA 1
ATOM 1286 C C . ARG A 1 177 ? 8.562 -5.028 -17.534 1.00 89.12 177 ARG A C 1
ATOM 1288 O O . ARG A 1 177 ? 7.478 -5.225 -16.992 1.00 89.12 177 ARG A O 1
ATOM 1295 N N . ASP A 1 178 ? 8.706 -4.349 -18.661 1.00 86.50 178 ASP A N 1
ATOM 1296 C CA . ASP A 1 178 ? 7.641 -3.511 -19.187 1.00 86.50 178 ASP A CA 1
ATOM 1297 C C . ASP A 1 178 ? 7.163 -3.969 -20.557 1.00 86.50 178 ASP A C 1
ATOM 1299 O O . ASP A 1 178 ? 7.944 -4.288 -21.454 1.00 86.50 178 ASP A O 1
ATOM 1303 N N . ALA A 1 179 ? 5.846 -3.979 -20.747 1.00 85.00 179 ALA A N 1
ATOM 1304 C CA . ALA A 1 179 ? 5.260 -4.172 -22.071 1.00 85.00 179 ALA A CA 1
ATOM 1305 C C . ALA A 1 179 ? 5.225 -2.870 -22.892 1.00 85.00 179 ALA A C 1
ATOM 1307 O O . ALA A 1 179 ? 5.197 -2.937 -24.123 1.00 85.00 179 ALA A O 1
ATOM 1308 N N . GLY A 1 180 ? 5.224 -1.710 -22.228 1.00 83.00 180 GLY A N 1
ATOM 1309 C CA . GLY A 1 180 ? 5.213 -0.396 -22.865 1.00 83.00 180 GLY A CA 1
ATOM 1310 C C . GLY A 1 180 ? 6.544 0.344 -22.733 1.00 83.00 180 GLY A C 1
ATOM 1311 O O . GLY A 1 180 ? 7.519 -0.060 -23.365 1.00 83.00 180 GLY A O 1
ATOM 1312 N N . TYR A 1 181 ? 6.567 1.460 -21.998 1.00 81.75 181 TYR A N 1
ATOM 1313 C CA . TYR A 1 181 ? 7.734 2.343 -21.877 1.00 81.75 181 TYR A CA 1
ATOM 1314 C C . TYR A 1 181 ? 8.307 2.354 -20.458 1.00 81.75 181 TYR A C 1
ATOM 1316 O O . TYR A 1 181 ? 7.575 2.618 -19.516 1.00 81.75 181 TYR A O 1
ATOM 1324 N N . SER A 1 182 ? 9.622 2.181 -20.331 1.00 83.00 182 SER A N 1
ATOM 1325 C CA . SER A 1 182 ? 10.320 2.247 -19.045 1.00 83.00 182 SER A CA 1
ATOM 1326 C C . SER A 1 182 ? 11.420 3.309 -19.059 1.00 83.00 182 SER A C 1
ATOM 1328 O O . SER A 1 182 ? 12.294 3.274 -19.934 1.00 83.00 182 SER A O 1
ATOM 1330 N N . ASP A 1 183 ? 11.455 4.181 -18.056 1.00 86.25 183 ASP A N 1
ATOM 1331 C CA . ASP A 1 183 ? 12.581 5.078 -17.781 1.00 86.25 183 ASP A CA 1
ATOM 1332 C C . ASP A 1 183 ? 13.313 4.635 -16.509 1.00 86.25 183 ASP A C 1
ATOM 1334 O O . ASP A 1 183 ? 12.911 4.939 -15.389 1.00 86.25 183 ASP A O 1
ATOM 1338 N N . VAL A 1 184 ? 14.448 3.952 -16.690 1.00 84.88 184 VAL A N 1
ATOM 1339 C CA . VAL A 1 184 ? 15.220 3.367 -15.581 1.00 84.88 184 VAL A CA 1
ATOM 1340 C C . VAL A 1 184 ? 16.509 4.153 -15.304 1.00 84.88 184 VAL A C 1
ATOM 1342 O O . VAL A 1 184 ? 17.339 4.401 -16.203 1.00 84.88 184 VAL A O 1
ATOM 1345 N N . ARG A 1 185 ? 16.692 4.564 -14.042 1.00 84.88 185 ARG A N 1
ATOM 1346 C CA . ARG A 1 185 ? 17.853 5.321 -13.546 1.00 84.88 185 ARG A CA 1
ATOM 1347 C C . ARG A 1 185 ? 18.452 4.704 -12.290 1.00 84.88 185 ARG A C 1
ATOM 1349 O O . ARG A 1 185 ? 18.170 5.174 -11.188 1.00 84.88 185 ARG A O 1
ATOM 1356 N N . ASP A 1 186 ? 19.428 3.828 -12.496 1.00 82.06 186 ASP A N 1
ATOM 1357 C CA . ASP A 1 186 ? 20.066 3.138 -11.378 1.00 82.06 186 ASP A CA 1
ATOM 1358 C C . ASP A 1 186 ? 21.503 3.569 -11.123 1.00 82.06 186 ASP A C 1
ATOM 1360 O O . ASP A 1 186 ? 22.264 3.908 -12.039 1.00 82.06 186 ASP A O 1
ATOM 1364 N N . ALA A 1 187 ? 21.863 3.568 -9.841 1.00 83.31 187 ALA A N 1
ATOM 1365 C CA . ALA A 1 187 ? 23.243 3.704 -9.388 1.00 83.31 187 ALA A CA 1
ATOM 1366 C C . ALA A 1 187 ? 23.950 2.345 -9.241 1.00 83.31 187 ALA A C 1
ATOM 1368 O O . ALA A 1 187 ? 25.179 2.309 -9.251 1.00 83.31 187 ALA A O 1
ATOM 1369 N N . GLY A 1 188 ? 23.187 1.259 -9.101 1.00 80.62 188 GLY A N 1
ATOM 1370 C CA . GLY A 1 188 ? 23.701 -0.091 -8.910 1.00 80.62 188 GLY A CA 1
ATOM 1371 C C . GLY A 1 188 ? 23.527 -0.987 -10.138 1.00 80.62 188 GLY A C 1
ATOM 1372 O O . GLY A 1 188 ? 23.890 -0.602 -11.251 1.00 80.62 188 GLY A O 1
ATOM 1373 N N . TYR A 1 189 ? 23.042 -2.208 -9.918 1.00 82.00 189 TYR A N 1
ATOM 1374 C CA . TYR A 1 189 ? 22.779 -3.192 -10.968 1.00 82.00 189 TYR A CA 1
ATOM 1375 C C . TYR A 1 189 ? 21.326 -3.114 -11.429 1.00 82.00 189 TYR A C 1
ATOM 1377 O O . TYR A 1 189 ? 20.439 -2.934 -10.596 1.00 82.00 189 TYR A O 1
ATOM 1385 N N . SER A 1 190 ? 21.086 -3.312 -12.724 1.00 82.56 190 SER A N 1
ATOM 1386 C CA . SER A 1 190 ? 19.727 -3.476 -13.216 1.00 82.56 190 SER A CA 1
ATOM 1387 C C . SER A 1 190 ? 19.578 -4.380 -14.420 1.00 82.56 190 SER A C 1
ATOM 1389 O O . SER A 1 190 ? 20.402 -4.355 -15.336 1.00 82.56 190 SER A O 1
ATOM 1391 N N . ASP A 1 191 ? 18.483 -5.139 -14.416 1.00 85.56 191 ASP A N 1
ATOM 1392 C CA . ASP A 1 191 ? 18.020 -5.937 -15.545 1.00 85.56 191 ASP A CA 1
ATOM 1393 C C . ASP A 1 191 ? 16.725 -5.331 -16.097 1.00 85.56 191 ASP A C 1
ATOM 1395 O O . ASP A 1 191 ? 15.670 -5.398 -15.469 1.00 85.56 191 ASP A O 1
ATOM 1399 N N . VAL A 1 192 ? 16.785 -4.768 -17.309 1.00 85.94 192 VAL A N 1
ATOM 1400 C CA . VAL A 1 192 ? 15.629 -4.128 -17.956 1.00 85.94 192 VAL A CA 1
ATOM 1401 C C . VAL A 1 192 ? 15.216 -4.898 -19.206 1.00 85.94 192 VAL A C 1
ATOM 1403 O O . VAL A 1 192 ? 16.014 -5.137 -20.120 1.00 85.94 192 VAL A O 1
ATOM 1406 N N . ARG A 1 193 ? 13.937 -5.272 -19.273 1.00 83.50 193 ARG A N 1
ATOM 1407 C CA . ARG A 1 193 ? 13.311 -5.855 -20.461 1.00 83.50 193 ARG A CA 1
ATOM 1408 C C . ARG A 1 193 ? 12.065 -5.063 -20.822 1.00 83.50 193 ARG A C 1
ATOM 1410 O O . ARG A 1 193 ? 11.037 -5.239 -20.177 1.00 83.50 193 ARG A O 1
ATOM 1417 N N . ASP A 1 194 ? 12.145 -4.287 -21.896 1.00 79.12 194 ASP A N 1
ATOM 1418 C CA . ASP A 1 194 ? 10.997 -3.566 -22.436 1.00 79.12 194 ASP A CA 1
ATOM 1419 C C . ASP A 1 194 ? 10.446 -4.217 -23.727 1.00 79.12 194 ASP A C 1
ATOM 1421 O O . ASP A 1 194 ? 11.095 -5.053 -24.375 1.00 79.12 194 ASP A O 1
ATOM 1425 N N . GLY A 1 195 ? 9.206 -3.867 -24.084 1.00 69.75 195 GLY A N 1
ATOM 1426 C CA . GLY A 1 195 ? 8.504 -4.361 -25.272 1.00 69.75 195 GLY A CA 1
ATOM 1427 C C . GLY A 1 195 ? 9.038 -3.826 -26.610 1.00 69.75 195 GLY A C 1
ATOM 1428 O O . GLY A 1 195 ? 8.626 -4.319 -27.664 1.00 69.75 195 GLY A O 1
ATOM 1429 N N . MET A 1 196 ? 9.951 -2.849 -26.598 1.00 63.44 196 MET A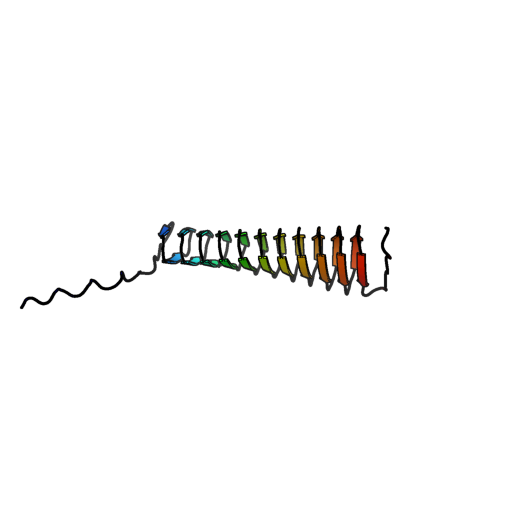 N 1
ATOM 1430 C CA . MET A 1 196 ? 10.532 -2.199 -27.781 1.00 63.44 196 MET A CA 1
ATOM 1431 C C . MET A 1 196 ? 12.013 -2.563 -28.032 1.00 63.44 196 MET A C 1
ATOM 1433 O O . MET A 1 196 ? 12.515 -2.302 -29.128 1.00 63.44 196 MET A O 1
ATOM 1437 N N . GLY A 1 197 ? 12.704 -3.224 -27.097 1.00 53.44 197 GLY A N 1
ATOM 1438 C CA . GLY A 1 197 ? 14.088 -3.679 -27.234 1.00 53.44 197 GLY A CA 1
ATOM 1439 C C . GLY A 1 197 ? 14.800 -3.937 -25.897 1.00 53.44 197 GLY A C 1
ATOM 1440 O O . GLY A 1 197 ? 14.455 -3.414 -24.851 1.00 53.44 197 GLY A O 1
ATOM 1441 N N . LEU A 1 198 ? 15.849 -4.764 -25.914 1.00 48.53 198 LEU A N 1
ATOM 1442 C CA . LEU A 1 198 ? 16.696 -4.972 -24.733 1.00 48.53 198 LEU A CA 1
ATOM 1443 C C . LEU A 1 198 ? 17.656 -3.783 -24.560 1.00 48.53 198 LEU A C 1
ATOM 1445 O O . LEU A 1 198 ? 18.567 -3.610 -25.373 1.00 48.53 198 LEU A O 1
ATOM 1449 N N . HIS A 1 199 ? 17.489 -3.003 -23.492 1.00 53.78 199 HIS A N 1
ATOM 1450 C CA . HIS A 1 199 ? 18.448 -1.987 -23.059 1.00 53.78 199 HIS A CA 1
ATOM 14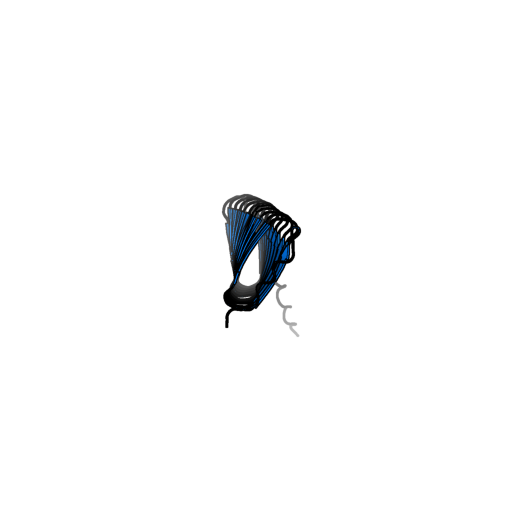51 C C . HIS A 1 199 ? 19.254 -2.501 -21.863 1.00 53.78 199 HIS A C 1
ATOM 1453 O O . HIS A 1 199 ? 18.912 -2.272 -20.711 1.00 53.78 199 HIS A O 1
ATOM 1459 N N . ASP A 1 200 ? 20.359 -3.184 -22.150 1.00 49.75 200 ASP A N 1
ATOM 1460 C CA . ASP A 1 200 ? 21.300 -3.644 -21.129 1.00 49.75 200 ASP A CA 1
ATOM 1461 C C . ASP A 1 200 ? 22.216 -2.470 -20.718 1.00 49.75 200 ASP A C 1
ATOM 1463 O O . ASP A 1 200 ? 23.114 -2.066 -21.470 1.00 49.75 200 ASP A O 1
ATOM 1467 N N . LYS A 1 201 ? 21.955 -1.836 -19.566 1.00 52.00 201 LYS A N 1
ATOM 1468 C CA . LYS A 1 201 ? 22.875 -0.852 -18.971 1.00 52.00 201 LYS A CA 1
ATOM 1469 C C . LYS A 1 201 ? 23.752 -1.561 -17.945 1.00 52.00 201 LYS A C 1
ATOM 1471 O O . LYS A 1 201 ? 23.460 -1.576 -16.758 1.00 52.00 201 LYS A O 1
ATOM 1476 N N . ALA A 1 202 ? 24.891 -2.065 -18.411 1.00 50.94 202 ALA A N 1
ATOM 1477 C CA . ALA A 1 202 ? 25.940 -2.561 -17.530 1.00 50.94 202 ALA A CA 1
ATOM 1478 C C . ALA A 1 202 ? 26.392 -1.480 -16.521 1.00 50.94 202 ALA A C 1
ATOM 1480 O O . ALA A 1 202 ? 26.695 -0.340 -16.898 1.00 50.94 202 ALA A O 1
ATOM 1481 N N . ALA A 1 203 ? 26.449 -1.889 -15.249 1.00 50.88 203 ALA A N 1
ATOM 1482 C CA . ALA A 1 203 ? 26.803 -1.117 -14.060 1.00 50.88 203 ALA A CA 1
ATOM 1483 C C . ALA A 1 203 ? 27.983 -0.143 -14.256 1.00 50.88 203 ALA A C 1
ATOM 1485 O O . ALA A 1 203 ? 29.041 -0.508 -14.780 1.00 50.88 203 ALA A O 1
ATOM 1486 N N . LYS A 1 204 ? 27.840 1.094 -13.759 1.00 45.69 204 LYS A N 1
ATOM 1487 C CA . LYS A 1 204 ? 28.993 1.971 -13.507 1.00 45.69 204 LYS A CA 1
ATOM 1488 C C . LYS A 1 204 ? 29.493 1.706 -12.090 1.00 45.69 204 LYS A C 1
ATOM 1490 O O . LYS A 1 204 ? 28.808 2.051 -11.136 1.00 45.69 204 LYS A O 1
ATOM 1495 N N . GLY A 1 205 ? 30.659 1.064 -12.002 1.00 39.50 205 GLY A N 1
ATOM 1496 C CA . GLY A 1 205 ? 31.401 0.872 -10.752 1.00 39.50 205 GLY A CA 1
ATOM 1497 C C . GLY A 1 205 ? 31.940 2.162 -10.147 1.00 39.50 205 GLY A C 1
ATOM 1498 O O . GLY A 1 205 ? 31.984 3.194 -10.860 1.00 39.50 205 GLY A O 1
#